Protein AF-A0A438C0F0-F1 (afdb_monomer)

Radius of gyration: 28.44 Å; Cα contacts (8 Å, |Δi|>4): 159; chains: 1; bounding box: 63×67×88 Å

Secondary structure (DSSP, 8-state):
-----------------------SHHHHHHHHHGGGS--TT--SSS-STTHHHHHHHHHHHHHHHHHHHHHHHHHHHHHHHTTS--SS-TT----HHHHHHHHHTTTTSTTHHHHHHHHHHHHHHHHHTT-HHHHHHHHHHHHHHHHHTT-HHHHHT-HHHH-TTS--THHHHHHHHHHHHTT-HHHHHHHHHHHHHHHHHTT--S--TTSTT----SSHHHHHHHHHHHHHHHHHH---

Organism: Vitis vinifera (NCBI:txid29760)

Mean predicted aligned error: 15.17 Å

pLDDT: mean 70.79, std 22.24, range [27.0, 96.69]

Nearest PDB structures (foldseek):
  5a7d-assembly4_D  TM=5.280E-01  e=7.990E-01  Drosophila melanogaster
  4wnd-assembly1_A  TM=5.842E-01  e=2.847E+00  Homo sapiens
  4i9e-assembly1_B  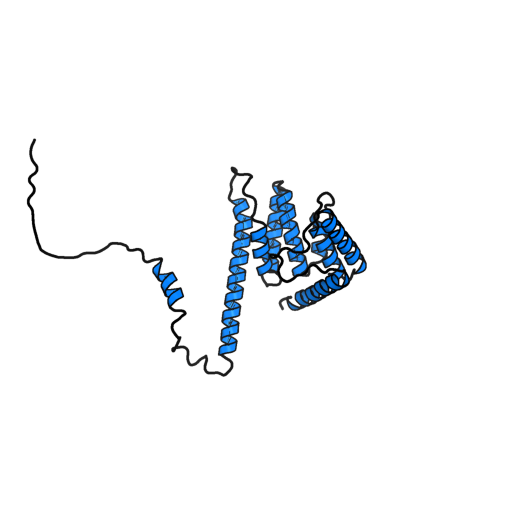TM=5.037E-01  e=4.558E+00  Bacillus subtilis subsp. subtilis str. 168
  4g2v-assembly1_A  TM=4.923E-01  e=3.128E+00  Mus musculus

Solvent-accessible surface area (backbone atoms only — not comparable to full-atom values): 14307 Å² total; per-residue (Å²): 141,85,79,91,83,88,86,83,87,86,89,82,90,81,90,81,87,80,82,87,73,95,68,74,70,55,57,60,53,50,60,65,60,54,77,76,56,83,77,89,80,69,78,75,74,51,76,46,102,56,34,61,59,53,49,52,51,52,54,49,49,54,51,51,50,53,50,38,52,50,21,52,53,48,39,52,45,48,68,42,60,61,69,69,63,76,88,78,64,101,74,73,68,70,62,58,76,60,40,54,58,23,46,64,64,28,56,62,43,98,50,32,66,61,54,35,52,53,28,49,55,49,17,55,51,25,49,76,70,66,39,55,68,59,16,43,55,32,44,50,55,30,34,53,46,25,52,49,70,67,38,48,70,64,33,69,69,38,64,67,68,66,49,80,89,57,95,54,51,64,39,31,40,52,51,12,49,46,25,40,72,69,71,37,49,73,61,10,48,56,24,42,52,51,22,50,51,48,35,62,77,67,65,55,74,84,72,60,94,84,61,63,92,67,69,66,53,90,46,70,70,54,40,49,52,53,47,53,50,50,51,51,50,44,65,70,45,58,78,131

Foldseek 3Di:
DDDDDDDDDDDDDDDDDDDDDDDPVVVVVVVVVVVPDDCPDDPDQCPPPCSVVVVVVVVVVVVLVVLLVVLVVQLVCLLCVVVPPPDDDPPPHRPLVSNVVSQVSCQLAPCLVVNLVSLVVSLVVCVVVVVNVSSLSSLLSSLVSCLSLVVLVVSVPRVSLVPPVDLDLSSLVSQLLSCLLVVVNVSSQVSVVVSVVSCVVVVPDQDDPVPPPPRPPPDSVSVSVVSVVSSVSSVVSPDD

Sequence (240 aa):
MEKFIRTNSKKGALMVLLGIPLAVSAGIYFAMKYTEKKSDRLSPLVALHGGQQVLKRLIGYHGALAKMDLAEATMKRILIEDKSVLNQDKRKRPNIKKLERAIAELEMTSRAVKAADMLKCAFEDAEAKGNLHEAYEFQMLYVEMLIYMGQWDAALTCKCLEDQRITDARRPLFKAVINILSEKVSEGKKYWEEFREIRENMRLPETSEEDGPYILANNFDEFKKIVELLRQDIKNAKPV

Structure (mmCIF, N/CA/C/O backbone):
data_AF-A0A438C0F0-F1
#
_entry.id   AF-A0A438C0F0-F1
#
loop_
_atom_site.group_PDB
_atom_site.id
_atom_site.type_symbol
_atom_site.label_atom_id
_atom_site.label_alt_id
_atom_site.label_comp_id
_atom_site.label_asym_id
_atom_site.label_entity_id
_atom_site.label_seq_id
_atom_site.pdbx_PDB_ins_code
_atom_site.Cartn_x
_atom_site.Cartn_y
_atom_site.Cartn_z
_atom_site.occupancy
_atom_site.B_iso_or_equiv
_atom_site.auth_seq_id
_atom_site.auth_comp_id
_atom_site.auth_asym_id
_atom_site.auth_atom_id
_atom_site.pdbx_PDB_model_num
ATOM 1 N N . MET A 1 1 ? -5.771 52.103 65.126 1.00 33.91 1 MET A N 1
ATOM 2 C CA . MET A 1 1 ? -4.941 53.198 65.679 1.00 33.91 1 MET A CA 1
ATOM 3 C C . MET A 1 1 ? -3.768 52.509 66.361 1.00 33.91 1 MET A C 1
ATOM 5 O O . MET A 1 1 ? -4.047 51.697 67.217 1.00 33.91 1 MET A O 1
ATOM 9 N N . GLU A 1 2 ? -2.497 52.597 65.975 1.00 35.50 2 GLU A N 1
ATOM 10 C CA . GLU A 1 2 ? -1.727 53.626 65.278 1.00 35.50 2 GLU A CA 1
ATOM 11 C C . GLU A 1 2 ? -0.488 53.024 64.570 1.00 35.50 2 GLU A C 1
ATOM 13 O O . GLU A 1 2 ? 0.148 52.106 65.071 1.00 35.50 2 GLU A O 1
ATOM 18 N N . LYS A 1 3 ? -0.165 53.627 63.417 1.00 34.22 3 LYS A N 1
ATOM 19 C CA . LYS A 1 3 ? 1.160 54.072 62.934 1.00 34.22 3 LYS A CA 1
ATOM 20 C C . LYS A 1 3 ? 2.316 53.074 62.743 1.00 34.22 3 LYS A C 1
ATOM 22 O O . LYS A 1 3 ? 3.167 52.859 63.593 1.00 34.22 3 LYS A O 1
ATOM 27 N N . PHE A 1 4 ? 2.438 52.664 61.483 1.00 32.19 4 PHE A N 1
ATOM 28 C CA . PHE A 1 4 ? 3.547 52.984 60.566 1.00 32.19 4 PHE A CA 1
ATOM 29 C C . PHE A 1 4 ? 4.643 53.940 61.103 1.00 32.19 4 PHE A C 1
ATOM 31 O O . PHE A 1 4 ? 4.358 55.123 61.266 1.00 32.19 4 PHE A O 1
ATOM 38 N N . ILE A 1 5 ? 5.903 53.486 61.212 1.00 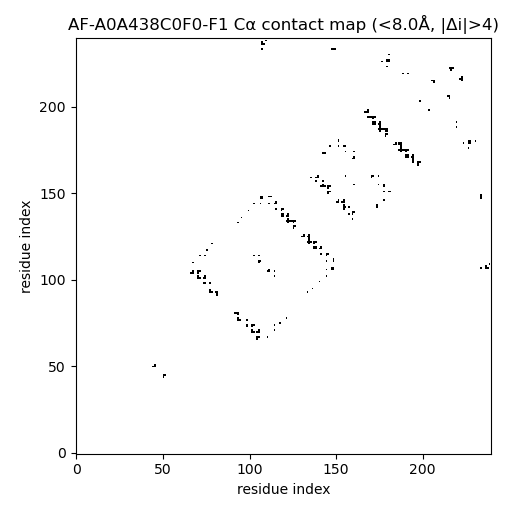36.97 5 ILE A N 1
ATOM 39 C CA . ILE A 1 5 ? 7.094 54.308 60.913 1.00 36.97 5 ILE A CA 1
ATOM 40 C C . ILE A 1 5 ? 8.146 53.458 60.187 1.00 36.97 5 ILE A C 1
ATOM 42 O O . ILE A 1 5 ? 8.560 52.388 60.616 1.00 36.97 5 ILE A O 1
ATOM 46 N N . ARG A 1 6 ? 8.551 54.018 59.052 1.00 28.19 6 ARG A N 1
ATOM 47 C CA . ARG A 1 6 ? 9.579 53.629 58.094 1.00 28.19 6 ARG A CA 1
ATOM 48 C C . ARG A 1 6 ? 10.921 54.203 58.552 1.00 28.19 6 ARG A C 1
ATOM 50 O O . ARG A 1 6 ? 10.989 55.406 58.784 1.00 28.19 6 ARG A O 1
ATOM 57 N N . THR A 1 7 ? 11.996 53.418 58.554 1.00 34.09 7 THR A N 1
ATOM 58 C CA . THR A 1 7 ? 13.364 53.959 58.490 1.00 34.09 7 THR A CA 1
ATOM 59 C C . THR A 1 7 ? 14.224 53.177 57.505 1.00 34.09 7 THR A C 1
ATOM 61 O O . THR A 1 7 ? 14.038 51.995 57.236 1.00 34.09 7 THR A O 1
ATOM 64 N N . ASN A 1 8 ? 15.091 53.950 56.868 1.00 27.00 8 ASN A N 1
ATOM 65 C CA . ASN A 1 8 ? 15.807 53.699 55.632 1.00 27.00 8 ASN A CA 1
ATOM 66 C C . ASN A 1 8 ? 17.234 53.194 55.915 1.00 27.00 8 ASN A C 1
ATOM 68 O O . ASN A 1 8 ? 17.835 53.576 56.911 1.00 27.00 8 ASN A O 1
ATOM 72 N N . SER A 1 9 ? 17.821 52.565 54.891 1.00 28.88 9 SER A N 1
ATOM 73 C CA . SER A 1 9 ? 19.211 52.780 54.447 1.00 28.88 9 SER A CA 1
ATOM 74 C C . SER A 1 9 ? 20.371 51.959 55.059 1.00 28.88 9 SER A C 1
ATOM 76 O O . SER A 1 9 ? 20.993 52.354 56.035 1.00 28.88 9 SER A O 1
ATOM 78 N N . LYS A 1 10 ? 20.810 50.999 54.222 1.00 33.31 10 LYS A N 1
ATOM 79 C CA . LYS A 1 10 ? 22.183 50.771 53.697 1.00 33.31 10 LYS A CA 1
ATOM 80 C C . LYS A 1 10 ? 23.174 49.849 54.445 1.00 33.31 10 LYS A C 1
ATOM 82 O O . LYS A 1 10 ? 23.775 50.225 55.437 1.00 33.31 10 LYS A O 1
ATOM 87 N N . LYS A 1 11 ? 23.515 48.790 53.682 1.00 32.12 11 LYS A N 1
ATOM 88 C CA . LYS A 1 11 ? 24.799 48.070 53.502 1.00 32.12 11 LYS A CA 1
ATOM 89 C C . LYS A 1 11 ? 25.150 46.944 54.487 1.00 32.12 11 LYS A C 1
ATOM 91 O O . LYS A 1 11 ? 25.453 47.178 55.644 1.00 32.12 11 LYS A O 1
ATOM 96 N N . GLY A 1 12 ? 25.253 45.737 53.925 1.00 31.16 12 GLY A N 1
ATOM 97 C CA . GLY A 1 12 ? 25.914 44.567 54.507 1.00 31.16 12 GLY A CA 1
ATOM 98 C C . GLY A 1 12 ? 25.484 43.298 53.769 1.00 31.16 12 GLY A C 1
ATOM 99 O O . GLY A 1 12 ? 24.348 42.871 53.905 1.00 31.16 12 GLY A O 1
ATOM 100 N N . ALA A 1 13 ? 26.350 42.762 52.913 1.00 33.09 13 ALA A N 1
ATOM 101 C CA . ALA A 1 13 ? 26.087 41.615 52.049 1.00 33.09 13 ALA A CA 1
ATOM 102 C C . ALA A 1 13 ? 26.015 40.282 52.817 1.00 33.09 13 ALA A C 1
ATOM 104 O O . ALA A 1 13 ? 26.844 40.065 53.692 1.00 33.09 13 ALA A O 1
ATOM 105 N N . LEU A 1 14 ? 25.139 39.358 52.394 1.00 30.06 14 LEU A N 1
ATOM 106 C CA . LEU A 1 14 ? 25.512 37.957 52.143 1.00 30.06 14 LEU A CA 1
ATOM 107 C C . LEU A 1 14 ? 24.432 37.238 51.310 1.00 30.06 14 LEU A C 1
ATOM 109 O O . LEU A 1 14 ? 23.245 37.301 51.613 1.00 30.06 14 LEU A O 1
ATOM 113 N N . MET A 1 15 ? 24.878 36.573 50.244 1.00 30.66 15 MET A N 1
ATOM 114 C CA . MET A 1 15 ? 24.108 35.652 49.406 1.00 30.66 15 MET A CA 1
ATOM 115 C C . MET 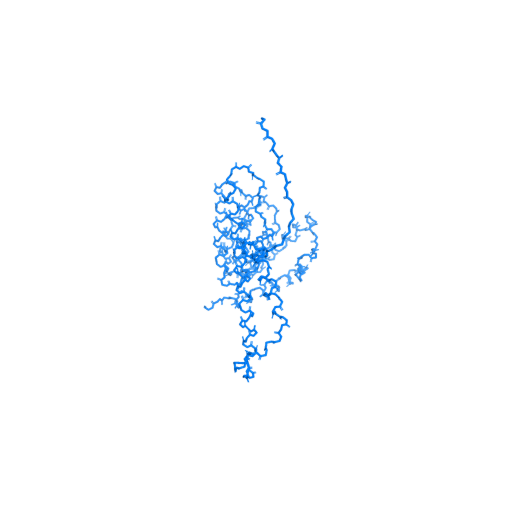A 1 15 ? 23.543 34.469 50.196 1.00 30.66 15 MET A C 1
ATOM 117 O O . MET A 1 15 ? 24.300 33.898 50.970 1.00 30.66 15 MET A O 1
ATOM 121 N N . VAL A 1 16 ? 22.345 33.987 49.829 1.00 36.06 16 VAL A N 1
ATOM 122 C CA . VAL A 1 16 ? 22.110 32.567 49.487 1.00 36.06 16 VAL A CA 1
ATOM 123 C C . VAL A 1 16 ? 21.040 32.476 48.381 1.00 36.06 16 VAL A C 1
ATOM 125 O O . VAL A 1 16 ? 19.962 33.055 48.473 1.00 36.06 16 VAL A O 1
ATOM 128 N N . LEU A 1 17 ? 21.417 31.765 47.316 1.00 33.72 17 LEU A N 1
ATOM 129 C CA . LEU A 1 17 ? 20.654 31.324 46.143 1.00 33.72 17 LEU A CA 1
ATOM 130 C C . LEU A 1 17 ? 19.436 30.468 46.564 1.00 33.72 17 LEU A C 1
ATOM 132 O O . LEU A 1 17 ? 19.481 29.797 47.583 1.00 33.72 17 LEU A O 1
ATOM 136 N N . LEU A 1 18 ? 18.320 30.416 45.839 1.00 34.91 18 LEU A N 1
ATOM 137 C CA . LEU A 1 18 ? 18.182 29.616 44.620 1.00 34.91 18 LEU A CA 1
ATOM 138 C C . LEU A 1 18 ? 16.962 30.103 43.826 1.00 34.91 18 LEU A C 1
ATOM 140 O O . LEU A 1 18 ? 15.819 29.775 44.134 1.00 34.91 18 LEU A O 1
ATOM 144 N N . GLY A 1 19 ? 17.227 30.852 42.757 1.00 30.33 19 GLY A N 1
ATOM 145 C CA . GLY A 1 19 ? 16.368 30.808 41.583 1.00 30.33 19 GLY A CA 1
ATOM 146 C C . GLY A 1 19 ? 16.614 29.484 40.866 1.00 30.33 19 GLY A C 1
ATOM 147 O O . GLY A 1 19 ? 17.763 29.074 40.726 1.00 30.33 19 GLY A O 1
ATOM 148 N N . ILE A 1 20 ? 15.553 28.821 40.416 1.00 36.44 20 ILE A N 1
ATOM 149 C CA . ILE A 1 20 ? 15.652 27.791 39.382 1.00 36.44 20 ILE A CA 1
ATOM 150 C C . ILE A 1 20 ? 15.600 28.536 38.043 1.00 36.44 20 ILE A C 1
ATOM 152 O O . ILE A 1 20 ? 14.546 29.083 37.711 1.00 36.44 20 ILE A O 1
ATOM 156 N N . PRO A 1 21 ? 16.702 28.616 37.274 1.00 37.75 21 PRO A N 1
ATOM 157 C CA . PRO A 1 21 ? 16.692 29.212 35.954 1.00 37.75 21 PRO A CA 1
ATOM 158 C C . PRO A 1 21 ? 16.400 28.145 34.897 1.00 37.75 21 PRO A C 1
ATOM 160 O O . PRO A 1 21 ? 16.840 27.000 34.979 1.00 37.75 21 PRO A O 1
ATOM 163 N N . LEU A 1 22 ? 15.689 28.593 33.869 1.00 44.72 22 LEU A N 1
ATOM 164 C CA . LEU A 1 22 ? 15.595 28.059 32.512 1.00 44.72 22 LEU A CA 1
ATOM 165 C C . LEU A 1 22 ? 16.901 27.386 32.025 1.00 44.72 22 LEU A C 1
ATOM 167 O O . LEU A 1 22 ? 17.727 28.021 31.375 1.00 44.72 22 LEU A O 1
ATOM 171 N N . ALA A 1 23 ? 17.085 26.094 32.309 1.00 44.72 23 ALA A N 1
ATOM 172 C CA . ALA A 1 23 ? 18.267 25.327 31.897 1.00 44.72 23 ALA A CA 1
ATOM 173 C C . ALA A 1 23 ? 17.926 24.025 31.150 1.00 44.72 23 ALA A C 1
ATOM 175 O O . ALA A 1 23 ? 18.740 23.111 31.101 1.00 44.72 23 ALA A O 1
ATOM 176 N N . VAL A 1 24 ? 16.743 23.931 30.533 1.00 44.81 24 VAL A N 1
ATOM 177 C CA . VAL A 1 24 ? 16.396 22.784 29.664 1.00 44.81 24 VAL A CA 1
ATOM 178 C C . VAL A 1 24 ? 16.513 23.132 28.171 1.00 44.81 24 VAL A C 1
ATOM 180 O O . VAL A 1 24 ? 16.727 22.251 27.346 1.00 44.81 24 VAL A O 1
ATOM 183 N N . SER A 1 25 ? 16.515 24.414 27.795 1.00 45.19 25 SER A N 1
ATOM 184 C CA . SER A 1 25 ? 16.680 24.843 26.395 1.00 45.19 25 SER A CA 1
ATOM 185 C C . SER A 1 25 ? 18.141 25.017 25.949 1.00 45.19 25 SER A C 1
ATOM 187 O O . SER A 1 25 ? 18.418 25.007 24.751 1.00 45.19 25 SER A O 1
ATOM 189 N N . ALA A 1 26 ? 19.101 25.106 26.877 1.00 40.12 26 ALA A N 1
ATOM 190 C CA . ALA A 1 26 ? 20.522 25.207 26.532 1.00 40.12 26 ALA A CA 1
ATOM 191 C C . ALA A 1 26 ? 21.145 23.856 26.132 1.00 40.12 26 ALA A C 1
ATOM 193 O O . ALA A 1 26 ? 22.087 23.841 25.345 1.00 40.12 26 ALA A O 1
ATOM 194 N N . GLY A 1 27 ? 20.615 22.725 26.616 1.00 36.53 27 GLY A N 1
ATOM 195 C CA . GLY A 1 27 ? 21.160 21.392 26.320 1.00 36.53 27 GLY A CA 1
ATOM 196 C C . GLY A 1 27 ? 21.009 20.985 24.851 1.00 36.53 27 GLY A C 1
ATOM 197 O O . GLY A 1 27 ? 21.948 20.464 24.256 1.00 36.53 27 GLY A O 1
ATOM 198 N N . ILE A 1 28 ? 19.867 21.304 24.234 1.00 44.22 28 ILE A N 1
ATOM 199 C CA . ILE A 1 28 ? 19.623 21.024 22.809 1.00 44.22 28 ILE A CA 1
ATOM 200 C C . ILE A 1 28 ? 20.448 21.977 21.932 1.00 44.22 28 ILE A C 1
ATOM 202 O O . ILE A 1 28 ? 21.065 21.545 20.960 1.00 44.22 28 ILE A O 1
ATOM 206 N N . TYR A 1 29 ? 20.551 23.255 22.317 1.00 42.81 29 TYR A N 1
ATOM 207 C CA . TYR A 1 29 ? 21.362 24.224 21.577 1.00 42.81 29 TYR A CA 1
ATOM 208 C C . TYR A 1 29 ? 22.869 23.926 21.675 1.00 42.81 29 TYR A C 1
ATOM 210 O O . TYR A 1 29 ? 23.578 24.043 20.680 1.00 42.81 29 TYR A O 1
ATOM 218 N N . PHE A 1 30 ? 23.375 23.463 22.826 1.00 40.81 30 PHE A N 1
ATOM 219 C CA . PHE A 1 30 ? 24.767 23.008 22.944 1.00 40.81 30 PHE A CA 1
ATOM 220 C C . PHE A 1 30 ? 25.030 21.701 22.189 1.00 40.81 30 PHE A C 1
ATOM 222 O O . PHE A 1 30 ? 26.101 21.577 21.600 1.00 40.81 30 PHE A O 1
ATOM 229 N N . ALA A 1 31 ? 24.075 20.765 22.133 1.00 39.28 31 ALA A N 1
ATOM 230 C CA . ALA A 1 31 ? 24.217 19.549 21.329 1.00 39.28 31 ALA A CA 1
ATOM 231 C C . ALA A 1 31 ? 24.294 19.858 19.821 1.00 39.28 31 ALA A C 1
ATOM 233 O O . ALA A 1 31 ? 25.111 19.265 19.122 1.00 39.28 31 ALA A O 1
ATOM 234 N N . MET A 1 32 ? 23.528 20.845 19.336 1.00 38.47 32 MET A N 1
ATOM 235 C CA . MET A 1 32 ? 23.591 21.306 17.940 1.00 38.47 32 MET A CA 1
ATOM 236 C C . MET A 1 32 ? 24.787 22.230 17.649 1.00 38.47 32 MET A C 1
ATOM 238 O O . MET A 1 32 ? 25.222 22.316 16.508 1.00 38.47 32 MET A O 1
ATOM 242 N N . LYS A 1 33 ? 25.367 22.902 18.656 1.00 32.19 33 LYS A N 1
ATOM 243 C CA . LYS A 1 33 ? 26.564 23.750 18.475 1.00 32.19 33 LYS A CA 1
ATOM 244 C C . LYS A 1 33 ? 27.891 23.003 18.689 1.00 32.19 33 LYS A C 1
ATOM 246 O O . LYS A 1 33 ? 28.946 23.512 18.318 1.00 32.19 33 LYS A O 1
ATOM 251 N N . TYR A 1 34 ? 27.863 21.788 19.243 1.00 34.47 34 TYR A N 1
ATOM 252 C CA . TYR A 1 34 ? 29.038 20.907 19.317 1.00 34.47 34 TYR A CA 1
ATOM 253 C C . TYR A 1 34 ? 29.294 20.104 18.035 1.00 34.47 34 TYR A C 1
ATOM 255 O O . TYR A 1 34 ? 30.384 19.555 17.885 1.00 34.47 34 TYR A O 1
ATOM 263 N N . THR A 1 35 ? 28.362 20.082 17.078 1.00 39.75 35 THR A N 1
ATOM 264 C CA . THR A 1 35 ? 28.572 19.426 15.775 1.00 39.75 35 THR A CA 1
ATOM 265 C C . THR A 1 35 ? 29.435 20.235 14.798 1.00 39.75 35 THR A C 1
ATOM 267 O O . THR A 1 35 ? 29.744 19.735 13.723 1.00 39.75 35 THR A O 1
ATOM 270 N N . GLU A 1 36 ? 29.903 21.432 15.173 1.00 41.69 36 GLU A N 1
ATOM 271 C CA . GLU A 1 36 ? 30.863 22.231 14.384 1.00 41.69 36 GLU A CA 1
ATOM 272 C C . GLU A 1 36 ? 32.258 22.364 15.020 1.00 41.69 36 GLU A C 1
ATOM 274 O O . GLU A 1 36 ? 33.105 23.117 14.536 1.00 41.69 36 GLU A O 1
ATOM 279 N N . LYS A 1 37 ? 32.567 21.598 16.074 1.00 36.84 37 LYS A N 1
ATOM 280 C CA . LYS A 1 37 ? 33.941 21.511 16.589 1.00 36.84 37 LYS A CA 1
ATOM 281 C C . LYS A 1 37 ? 34.602 20.236 16.077 1.00 36.84 37 LYS A C 1
ATOM 283 O O . LYS A 1 37 ? 34.271 19.137 16.510 1.00 36.84 37 LYS A O 1
ATOM 288 N N . LYS A 1 38 ? 35.538 20.421 15.142 1.00 43.88 38 LYS A N 1
ATOM 289 C CA . LYS A 1 38 ? 36.494 19.432 14.623 1.00 43.88 38 LYS A CA 1
ATOM 290 C C . LYS A 1 38 ? 36.878 18.434 15.728 1.00 43.88 38 LYS A C 1
ATOM 292 O O . LYS A 1 38 ? 37.504 18.804 16.721 1.00 43.88 38 LYS A O 1
ATOM 297 N N . SER A 1 39 ? 36.415 17.194 15.589 1.00 39.84 39 SER A N 1
ATOM 298 C CA . SER A 1 39 ? 36.689 16.119 16.541 1.00 39.84 39 SER A CA 1
ATOM 299 C C . SER A 1 39 ? 38.137 15.659 16.373 1.00 39.84 39 SER A C 1
ATOM 301 O O . SER A 1 39 ? 38.417 14.688 15.678 1.00 39.84 39 SER A O 1
ATOM 303 N N . ASP A 1 40 ? 39.068 16.360 17.017 1.00 42.84 40 ASP A N 1
ATOM 304 C CA . ASP A 1 40 ? 40.490 15.989 17.068 1.00 42.84 40 ASP A CA 1
ATOM 305 C C . ASP A 1 40 ? 40.768 14.869 18.104 1.00 42.84 40 ASP A C 1
ATOM 307 O O . ASP A 1 40 ? 41.889 14.712 18.584 1.00 42.84 40 ASP A O 1
ATOM 311 N N . ARG A 1 41 ? 39.758 14.071 18.494 1.00 43.78 41 ARG A N 1
ATOM 312 C CA . ARG A 1 41 ? 39.899 12.995 19.503 1.00 43.78 41 ARG A CA 1
ATOM 313 C C . ARG A 1 41 ? 39.199 11.680 19.141 1.00 43.78 41 ARG A C 1
ATOM 315 O O . ARG A 1 41 ? 38.620 11.023 20.000 1.00 43.78 41 ARG A O 1
ATOM 322 N N . LEU A 1 42 ? 39.293 11.256 17.883 1.00 43.41 42 LEU A N 1
ATOM 323 C CA . LEU A 1 42 ? 38.903 9.906 17.448 1.00 43.41 42 LEU A CA 1
ATOM 324 C C . LEU A 1 42 ? 40.028 9.255 16.625 1.00 43.41 42 LEU A C 1
ATOM 326 O O . LEU A 1 42 ? 39.917 9.081 15.417 1.00 43.41 42 LEU A O 1
ATOM 330 N N . SER A 1 43 ? 41.111 8.862 17.300 1.00 44.72 43 SER A N 1
ATOM 331 C CA . SER A 1 43 ? 42.211 8.079 16.710 1.00 44.72 43 SER A CA 1
ATOM 332 C C . SER A 1 43 ? 42.652 7.035 17.739 1.00 44.72 43 SER A C 1
ATOM 334 O O . SER A 1 43 ? 43.283 7.417 18.723 1.00 44.72 43 SER A O 1
ATOM 336 N N . PRO A 1 44 ? 42.222 5.759 17.611 1.00 42.62 44 PRO A N 1
ATOM 337 C CA . PRO A 1 44 ? 42.888 4.826 16.687 1.00 42.62 44 PRO A CA 1
ATOM 338 C C . PRO A 1 44 ? 41.962 3.997 15.765 1.00 42.62 44 PRO A C 1
ATOM 340 O O . PRO A 1 44 ? 42.467 3.276 14.912 1.00 42.62 44 PRO A O 1
ATOM 343 N N . LEU A 1 45 ? 40.627 4.094 15.866 1.00 44.25 45 LEU A N 1
ATOM 344 C CA . LEU A 1 45 ? 39.719 3.272 15.035 1.00 44.25 45 LEU A CA 1
ATOM 345 C C . LEU A 1 45 ? 39.578 3.781 13.580 1.00 44.25 45 LEU A C 1
ATOM 347 O O . LEU A 1 45 ? 39.232 3.026 12.676 1.00 44.25 45 LEU A O 1
ATOM 351 N N . VAL A 1 46 ? 39.851 5.071 13.348 1.00 41.94 46 VAL A N 1
ATOM 352 C CA . VAL A 1 46 ? 39.676 5.765 12.053 1.00 41.94 46 VAL A CA 1
ATOM 353 C C . VAL A 1 46 ? 40.934 5.689 11.166 1.00 41.94 46 VAL A C 1
ATOM 355 O O . VAL A 1 46 ? 40.862 5.969 9.974 1.00 41.94 46 VAL A O 1
ATOM 358 N N . ALA A 1 47 ? 42.077 5.254 11.711 1.00 44.56 47 ALA A N 1
ATOM 359 C CA . ALA A 1 47 ? 43.369 5.231 11.011 1.00 44.56 47 ALA A CA 1
ATOM 360 C C . ALA A 1 47 ? 43.567 4.035 10.053 1.00 44.56 47 ALA A C 1
ATOM 362 O O . ALA A 1 47 ? 44.569 3.968 9.343 1.00 44.56 47 ALA A O 1
ATOM 363 N N . LEU A 1 48 ? 42.618 3.098 9.992 1.00 44.91 48 LEU A N 1
ATOM 364 C CA . LEU A 1 48 ? 42.590 2.065 8.957 1.00 44.91 48 LEU A CA 1
ATOM 365 C C . LEU A 1 48 ? 41.911 2.644 7.712 1.00 44.91 48 LEU A C 1
ATOM 367 O O . LEU A 1 48 ? 40.798 3.154 7.813 1.00 44.91 48 LEU A O 1
ATOM 371 N N . HIS A 1 49 ? 42.537 2.516 6.537 1.00 47.72 49 HIS A N 1
ATOM 372 C CA . HIS A 1 49 ? 42.090 3.039 5.227 1.00 47.72 49 HIS A CA 1
ATOM 373 C C . HIS A 1 49 ? 40.699 2.541 4.727 1.00 47.72 49 HIS A C 1
ATOM 375 O O . HIS A 1 49 ? 40.344 2.734 3.569 1.00 47.72 49 HIS A O 1
ATOM 381 N N . GLY A 1 50 ? 39.866 1.955 5.596 1.00 50.81 50 GLY A N 1
ATOM 382 C CA . GLY A 1 50 ? 38.447 1.640 5.377 1.00 50.81 50 GLY A CA 1
ATOM 383 C C . GLY A 1 50 ? 37.501 2.045 6.525 1.00 50.81 50 GLY A C 1
ATOM 384 O O . GLY A 1 50 ? 36.281 2.015 6.349 1.00 50.81 50 GLY A O 1
ATOM 385 N N . GLY A 1 51 ? 38.015 2.478 7.685 1.00 46.47 51 GLY A N 1
ATOM 386 C CA . GLY A 1 51 ? 37.216 2.774 8.885 1.00 46.47 51 GLY A CA 1
ATOM 387 C C . GLY A 1 51 ? 36.254 3.954 8.713 1.00 46.47 51 GLY A C 1
ATOM 388 O O . GLY A 1 51 ? 35.127 3.920 9.205 1.00 46.47 51 GLY A O 1
ATOM 389 N N . GLN A 1 52 ? 36.638 4.964 7.927 1.00 48.50 52 GLN A N 1
ATOM 390 C CA . GLN A 1 52 ? 35.770 6.106 7.620 1.00 48.50 52 GLN A CA 1
ATOM 391 C C . GLN A 1 52 ? 34.532 5.700 6.801 1.00 48.50 52 GLN A C 1
ATOM 393 O O . GLN A 1 52 ? 33.452 6.260 6.993 1.00 48.50 52 GLN A O 1
ATOM 398 N N . GLN A 1 53 ? 34.658 4.719 5.901 1.00 46.88 53 GLN A N 1
ATOM 399 C CA . GLN A 1 53 ? 33.522 4.224 5.117 1.00 46.88 53 GLN A CA 1
ATOM 400 C C . GLN A 1 53 ? 32.570 3.395 5.980 1.00 46.88 53 GLN A C 1
ATOM 402 O O . GLN A 1 53 ? 31.357 3.554 5.870 1.00 46.88 53 GLN A O 1
ATOM 407 N N . VAL A 1 54 ? 33.109 2.557 6.870 1.00 56.75 54 VAL A N 1
ATOM 408 C CA . VAL A 1 54 ? 32.315 1.792 7.844 1.00 56.75 54 VAL A CA 1
ATOM 409 C C . VAL A 1 54 ? 31.552 2.732 8.779 1.00 56.75 54 VAL A C 1
ATOM 411 O O . VAL A 1 54 ? 30.357 2.545 8.985 1.00 56.75 54 VAL A O 1
ATOM 414 N N . LEU A 1 55 ? 32.192 3.800 9.266 1.00 47.84 55 LEU A N 1
ATOM 415 C CA . LEU A 1 55 ? 31.533 4.799 10.108 1.00 47.84 55 LEU A CA 1
ATOM 416 C C . LEU A 1 55 ? 30.409 5.538 9.365 1.00 47.84 55 LEU A C 1
ATOM 418 O O . LEU A 1 55 ? 29.327 5.710 9.919 1.00 47.84 55 LEU A O 1
ATOM 422 N N . LYS A 1 56 ? 30.622 5.920 8.097 1.00 55.56 56 LYS A N 1
ATOM 423 C CA . LYS A 1 56 ? 29.561 6.508 7.257 1.00 55.56 56 LYS A CA 1
ATOM 424 C C . LYS A 1 56 ? 28.370 5.559 7.092 1.00 55.56 56 LYS A C 1
ATOM 426 O O . LYS A 1 56 ? 27.233 6.008 7.206 1.00 55.56 56 LYS A O 1
ATOM 431 N N . ARG A 1 57 ? 28.616 4.258 6.879 1.00 55.12 57 ARG A N 1
ATOM 432 C CA . ARG A 1 57 ? 27.552 3.238 6.807 1.00 55.12 57 ARG A CA 1
ATOM 433 C C . ARG A 1 57 ? 26.813 3.096 8.137 1.00 55.12 57 ARG A C 1
ATOM 435 O O . ARG A 1 57 ? 25.593 3.028 8.127 1.00 55.12 57 ARG A O 1
ATOM 442 N N . LEU A 1 58 ? 27.525 3.108 9.265 1.00 56.09 58 LEU A N 1
ATOM 443 C CA . LEU A 1 58 ? 26.929 2.988 10.600 1.00 56.09 58 LEU A CA 1
ATOM 444 C C . LEU A 1 58 ? 26.049 4.197 10.953 1.00 56.09 58 LEU A C 1
ATOM 446 O O . LEU A 1 58 ? 24.925 4.029 11.418 1.00 56.09 58 LEU A O 1
ATOM 450 N N . ILE A 1 59 ? 26.529 5.415 10.682 1.00 63.09 59 ILE A N 1
ATOM 451 C CA . ILE A 1 59 ? 25.743 6.646 10.863 1.00 63.09 59 ILE A CA 1
ATOM 452 C C . ILE A 1 59 ? 24.517 6.626 9.945 1.00 63.09 59 ILE A C 1
ATOM 454 O O . ILE A 1 59 ? 23.413 6.921 10.396 1.00 63.09 59 ILE A O 1
ATOM 458 N N . GLY A 1 60 ? 24.696 6.231 8.679 1.00 68.19 60 GLY A N 1
ATOM 459 C CA . GLY A 1 60 ? 23.595 6.071 7.730 1.00 68.19 60 GLY A CA 1
ATOM 460 C C . GLY A 1 60 ? 22.553 5.058 8.208 1.00 68.19 60 GLY A C 1
ATOM 461 O O . GLY A 1 60 ? 21.362 5.344 8.159 1.00 68.19 60 GLY A O 1
ATOM 462 N N . TYR A 1 61 ? 22.997 3.921 8.748 1.00 66.06 61 TYR A N 1
ATOM 463 C CA . TYR A 1 61 ? 22.133 2.882 9.305 1.00 66.06 61 TYR A CA 1
ATOM 464 C C . TYR A 1 61 ? 21.323 3.381 10.506 1.00 66.06 61 TYR A C 1
ATOM 466 O O . TYR A 1 61 ? 20.103 3.241 10.521 1.00 66.06 61 TYR A O 1
ATOM 474 N N . HIS A 1 62 ? 21.961 4.030 11.485 1.00 70.31 62 HIS A N 1
ATOM 475 C CA . HIS A 1 62 ? 21.239 4.609 12.624 1.00 70.31 62 HIS A CA 1
ATOM 476 C C . HIS A 1 62 ? 20.289 5.735 12.203 1.00 70.31 62 HIS A C 1
ATOM 478 O O . HIS A 1 62 ? 19.194 5.842 12.753 1.00 70.31 62 HIS A O 1
ATOM 484 N N . GLY A 1 63 ? 20.670 6.537 11.205 1.00 76.38 63 GLY A N 1
ATOM 485 C CA . GLY A 1 63 ? 19.788 7.535 10.606 1.00 76.38 63 GLY A CA 1
ATOM 486 C C . GLY A 1 63 ? 18.555 6.904 9.956 1.00 76.38 63 GLY A C 1
ATOM 487 O O . GLY A 1 63 ? 17.441 7.367 10.190 1.00 76.38 63 GLY A O 1
ATOM 488 N N . ALA A 1 64 ? 18.734 5.820 9.197 1.00 75.62 64 ALA A N 1
ATOM 489 C CA . ALA A 1 64 ? 17.634 5.069 8.598 1.00 75.62 64 ALA A CA 1
ATOM 490 C C . ALA A 1 64 ? 16.725 4.447 9.670 1.00 75.62 64 ALA A C 1
ATOM 492 O O . ALA A 1 64 ? 15.510 4.594 9.596 1.00 75.62 64 ALA A O 1
ATOM 493 N N . LEU A 1 65 ? 17.293 3.824 10.710 1.00 77.44 65 LEU A N 1
ATOM 494 C CA . LEU A 1 65 ? 16.513 3.273 11.823 1.00 77.44 65 LEU A CA 1
ATOM 495 C C . LEU A 1 65 ? 15.678 4.345 12.529 1.00 77.44 65 LEU A C 1
ATOM 497 O O . LEU A 1 65 ? 14.491 4.129 12.753 1.00 77.44 65 LEU A O 1
ATOM 501 N N . ALA A 1 66 ? 16.268 5.506 12.823 1.00 80.69 66 ALA A N 1
ATOM 502 C CA . ALA A 1 66 ? 15.563 6.607 13.474 1.00 80.69 66 ALA A CA 1
ATOM 503 C C . ALA A 1 66 ? 14.408 7.151 12.616 1.00 80.69 66 ALA A C 1
ATOM 505 O O . ALA A 1 66 ? 13.356 7.500 13.153 1.00 80.69 66 ALA A O 1
ATOM 506 N N . LYS A 1 67 ? 14.575 7.194 11.285 1.00 85.50 67 LYS A N 1
ATOM 507 C CA . LYS A 1 67 ? 13.485 7.534 10.357 1.00 85.50 67 LYS A CA 1
ATOM 508 C C . LYS A 1 67 ? 12.357 6.510 10.417 1.00 85.50 67 LYS A C 1
ATOM 510 O O . LYS A 1 67 ? 11.207 6.905 10.583 1.00 85.50 67 LYS A O 1
ATOM 515 N N . MET A 1 68 ? 12.686 5.218 10.370 1.00 86.81 68 MET A N 1
ATOM 516 C CA . MET A 1 68 ? 11.694 4.145 10.484 1.00 86.81 68 MET A CA 1
ATOM 517 C C . MET A 1 68 ? 10.963 4.182 11.841 1.00 86.81 68 MET A C 1
ATOM 519 O O . MET A 1 68 ? 9.745 4.039 11.885 1.00 86.81 68 MET A O 1
ATOM 523 N N . ASP A 1 69 ? 11.676 4.425 12.948 1.00 85.81 69 ASP A N 1
ATOM 524 C CA . ASP A 1 69 ? 11.080 4.600 14.284 1.00 85.81 69 ASP A CA 1
ATOM 525 C C . ASP A 1 69 ? 10.095 5.770 14.320 1.00 85.81 69 ASP A C 1
ATOM 527 O O . ASP A 1 69 ? 8.983 5.649 14.841 1.00 85.81 69 ASP A O 1
ATOM 531 N N . LEU A 1 70 ? 10.491 6.908 13.747 1.00 89.06 70 LEU A N 1
ATOM 532 C CA . LEU A 1 70 ? 9.650 8.095 13.682 1.00 89.06 70 LEU A CA 1
ATOM 533 C C . LEU A 1 70 ? 8.415 7.869 12.803 1.00 89.06 70 LEU A C 1
ATOM 535 O O . LEU A 1 70 ? 7.321 8.309 13.172 1.00 89.06 70 LEU A O 1
ATOM 539 N N . ALA A 1 71 ? 8.579 7.198 11.664 1.00 89.00 71 ALA A N 1
ATOM 540 C CA . ALA A 1 71 ? 7.500 6.862 10.746 1.00 89.00 71 ALA A CA 1
ATOM 541 C C . ALA A 1 71 ? 6.481 5.931 11.415 1.00 89.00 71 ALA A C 1
ATOM 543 O O . ALA A 1 71 ? 5.296 6.259 11.476 1.00 89.00 71 ALA A O 1
ATOM 544 N N . GLU A 1 72 ? 6.943 4.849 12.045 1.00 89.31 72 GLU A N 1
ATOM 545 C CA . GLU A 1 72 ? 6.084 3.914 12.777 1.00 89.31 72 GLU A CA 1
ATOM 546 C C . GLU A 1 72 ? 5.349 4.604 13.938 1.00 89.31 72 GLU A C 1
ATOM 548 O O . GLU A 1 72 ? 4.135 4.456 14.099 1.00 89.31 72 GLU A O 1
ATOM 553 N N . ALA A 1 73 ? 6.053 5.417 14.734 1.00 88.50 73 ALA A N 1
ATOM 554 C CA . ALA A 1 73 ? 5.442 6.167 15.829 1.00 88.50 73 ALA A CA 1
ATOM 555 C C . ALA A 1 73 ? 4.408 7.185 15.322 1.00 88.50 73 ALA A C 1
ATOM 557 O O . ALA A 1 73 ? 3.370 7.387 15.958 1.00 88.50 73 ALA A O 1
ATOM 558 N N . THR A 1 74 ? 4.672 7.817 14.176 1.00 88.31 74 THR A N 1
ATOM 559 C CA . THR A 1 74 ? 3.751 8.756 13.524 1.00 88.31 74 THR A CA 1
ATOM 560 C C . THR A 1 74 ? 2.503 8.041 13.031 1.00 88.31 74 THR A C 1
ATOM 562 O O . THR A 1 74 ? 1.398 8.483 13.341 1.00 88.31 74 THR A O 1
ATOM 565 N N . MET A 1 75 ? 2.672 6.920 12.335 1.00 90.81 75 MET A N 1
ATOM 566 C CA . MET A 1 75 ? 1.585 6.062 11.876 1.00 90.81 75 MET A CA 1
ATOM 567 C C . MET A 1 75 ? 0.719 5.617 13.054 1.00 90.81 75 MET A C 1
ATOM 569 O O . MET A 1 75 ? -0.487 5.853 13.071 1.00 90.81 75 MET A O 1
ATOM 573 N N . LYS A 1 76 ? 1.345 5.072 14.103 1.00 89.38 76 LYS A N 1
ATOM 574 C CA . LYS A 1 76 ? 0.657 4.632 15.319 1.00 89.38 76 LYS A CA 1
ATOM 575 C C . LYS A 1 76 ? -0.109 5.773 15.970 1.00 89.38 76 LYS A C 1
ATOM 577 O O . LYS A 1 76 ? -1.239 5.578 16.396 1.00 89.38 76 LYS A O 1
ATOM 582 N N . ARG A 1 77 ? 0.476 6.970 16.026 1.00 87.44 77 ARG A N 1
ATOM 583 C CA . ARG A 1 77 ? -0.200 8.153 16.557 1.00 87.44 77 ARG A CA 1
ATOM 584 C C . ARG A 1 77 ? -1.414 8.531 15.716 1.00 87.44 77 ARG A C 1
ATOM 586 O O . ARG A 1 77 ? -2.459 8.740 16.302 1.00 87.44 77 ARG A O 1
ATOM 593 N N . ILE A 1 78 ? -1.311 8.576 14.389 1.00 84.81 78 ILE A N 1
ATOM 594 C CA . ILE A 1 78 ? -2.443 8.930 13.515 1.00 84.81 78 ILE A CA 1
ATOM 595 C C . ILE A 1 78 ? -3.587 7.920 13.674 1.00 84.81 78 ILE A C 1
ATOM 597 O O . ILE A 1 78 ? -4.734 8.323 13.831 1.00 84.81 78 ILE A O 1
ATOM 601 N N . LEU A 1 79 ? -3.265 6.624 13.711 1.00 84.25 79 LEU A N 1
ATOM 602 C CA . LEU A 1 79 ? -4.252 5.549 13.856 1.00 84.25 79 LEU A CA 1
ATOM 603 C C . LEU A 1 79 ? -4.822 5.427 15.290 1.00 84.25 79 LEU A C 1
ATOM 605 O O . LEU A 1 79 ? -5.905 4.883 15.475 1.00 84.25 79 LEU A O 1
ATOM 609 N N . ILE A 1 80 ? -4.111 5.905 16.325 1.00 76.38 80 ILE A N 1
ATOM 610 C CA . ILE A 1 80 ? -4.578 5.911 17.731 1.00 76.38 80 ILE A CA 1
ATOM 611 C C . ILE A 1 80 ? -5.247 7.231 18.128 1.00 76.38 80 ILE A C 1
ATOM 613 O O . ILE A 1 80 ? -6.138 7.215 18.969 1.00 76.38 80 ILE A O 1
ATOM 617 N N . GLU A 1 81 ? -4.849 8.374 17.572 1.00 63.81 81 GLU A N 1
ATOM 618 C CA . GLU A 1 81 ? -5.521 9.661 17.813 1.00 63.81 81 GLU A CA 1
ATOM 619 C C . GLU A 1 81 ? -6.977 9.638 17.326 1.00 63.81 81 GLU A C 1
ATOM 621 O O . GLU A 1 81 ? -7.792 10.404 17.833 1.00 63.81 81 GLU A O 1
ATOM 626 N N . ASP A 1 82 ? -7.315 8.705 16.435 1.00 55.34 82 ASP A N 1
ATOM 627 C CA . ASP A 1 82 ? -8.687 8.328 16.083 1.00 55.34 82 ASP A CA 1
ATOM 628 C C . ASP A 1 82 ? -9.423 7.585 17.229 1.00 55.34 82 ASP A C 1
ATOM 630 O O . ASP A 1 82 ? -10.622 7.737 17.445 1.00 55.34 82 ASP A O 1
ATOM 634 N N . LYS A 1 83 ? -8.695 6.843 18.074 1.00 52.12 83 LYS A N 1
ATOM 635 C CA . LYS A 1 83 ? -9.242 6.121 19.240 1.00 52.12 83 LYS A CA 1
ATOM 636 C C . LYS A 1 83 ? -9.440 6.997 20.482 1.00 52.12 83 LYS A C 1
ATOM 638 O O . LYS A 1 83 ? -10.244 6.636 21.338 1.00 52.12 83 LYS A O 1
ATOM 643 N N . SER A 1 84 ? -8.700 8.103 20.633 1.00 44.69 84 SER A N 1
ATOM 644 C CA . SER A 1 84 ? -8.678 8.905 21.873 1.00 44.69 84 SER A CA 1
ATOM 645 C C . SER A 1 84 ? -9.588 10.137 21.876 1.00 44.69 84 SER A C 1
ATOM 647 O O . SER A 1 84 ? -9.741 10.770 22.923 1.00 44.69 84 SER A O 1
ATOM 649 N N . VAL A 1 85 ? -10.270 10.447 20.770 1.00 43.75 85 VAL A N 1
ATOM 650 C CA . VAL A 1 85 ? -11.383 11.408 20.783 1.00 43.75 85 VAL A CA 1
ATOM 651 C C . VAL A 1 85 ? -12.664 10.653 21.117 1.00 43.75 85 VAL A C 1
ATOM 653 O O . VAL A 1 85 ? -13.516 10.387 20.275 1.00 43.75 85 VAL A O 1
ATOM 656 N N . LEU A 1 86 ? -12.788 10.304 22.396 1.00 40.22 86 LEU A N 1
ATOM 657 C CA . LEU A 1 86 ? -14.060 9.934 22.999 1.00 40.22 86 LEU A CA 1
ATOM 658 C C . LEU A 1 86 ? -15.103 11.027 22.682 1.00 40.22 86 LEU A C 1
ATOM 660 O O . LEU A 1 86 ? -15.129 12.098 23.280 1.00 40.22 86 LEU A O 1
ATOM 664 N N . ASN A 1 87 ? -15.989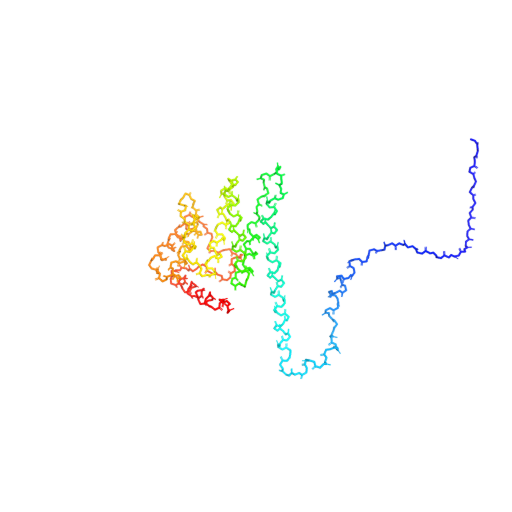 10.707 21.742 1.00 42.00 87 ASN A N 1
ATOM 665 C CA . ASN A 1 87 ? -17.410 11.050 21.752 1.00 42.00 87 ASN A CA 1
ATOM 666 C C . ASN A 1 87 ? -17.876 12.505 21.566 1.00 42.00 87 ASN A C 1
ATOM 668 O O . ASN A 1 87 ? -19.058 12.743 21.810 1.00 42.00 87 ASN A O 1
ATOM 672 N N . GLN A 1 88 ? -17.071 13.472 21.100 1.00 44.25 88 GLN A N 1
ATOM 673 C CA . GLN A 1 88 ? -17.616 14.836 20.901 1.00 44.25 88 GLN A CA 1
ATOM 674 C C . GLN A 1 88 ? -17.358 15.529 19.562 1.00 44.25 88 GLN A C 1
ATOM 676 O O . GLN A 1 88 ? -18.114 16.443 19.238 1.00 44.25 88 GLN A O 1
ATOM 681 N N . ASP A 1 89 ? -16.413 15.088 18.728 1.00 49.72 89 ASP A N 1
ATOM 682 C CA . ASP A 1 89 ? -16.220 15.741 17.427 1.00 49.72 89 ASP A CA 1
ATOM 683 C C . ASP A 1 89 ? -16.038 14.730 16.294 1.00 49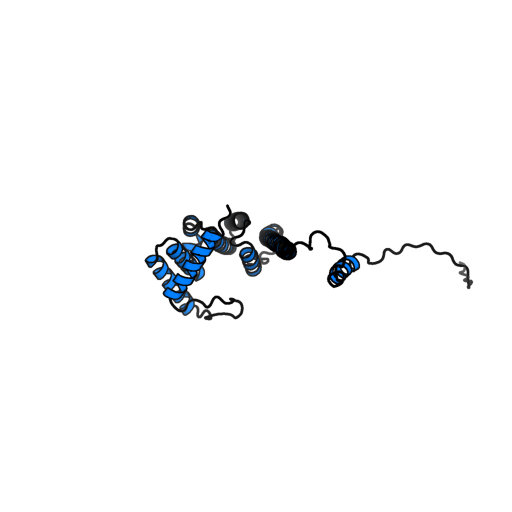.72 89 ASP A C 1
ATOM 685 O O . ASP A 1 89 ? -14.933 14.285 15.992 1.00 49.72 89 ASP A O 1
ATOM 689 N N . LYS A 1 90 ? -17.145 14.414 15.605 1.00 51.56 90 LYS A N 1
ATOM 690 C CA . LYS A 1 90 ? -17.193 13.609 14.363 1.00 51.56 90 LYS A CA 1
ATOM 691 C C . LYS A 1 90 ? -16.361 14.201 13.204 1.00 51.56 90 LYS A C 1
ATOM 693 O O . LYS A 1 90 ? -16.445 13.723 12.076 1.00 51.56 90 LYS A O 1
ATOM 698 N N . ARG A 1 91 ? -15.622 15.290 13.438 1.00 52.34 91 ARG A N 1
ATOM 699 C CA . ARG A 1 91 ? -14.863 16.038 12.430 1.00 52.34 91 ARG A CA 1
ATOM 700 C C . ARG A 1 91 ? -13.368 15.754 12.429 1.00 52.34 91 ARG A C 1
ATOM 702 O O . ARG A 1 91 ? -12.713 16.125 11.456 1.00 52.34 91 ARG A O 1
ATOM 709 N N . LYS A 1 92 ? -12.804 15.129 13.467 1.00 61.12 92 LYS A N 1
ATOM 710 C CA . LYS A 1 92 ? -11.355 14.897 13.516 1.00 61.12 92 LYS A CA 1
ATOM 711 C C . LYS A 1 92 ? -10.985 13.623 12.754 1.00 61.12 92 LYS A C 1
ATOM 713 O O . LYS A 1 92 ? -10.677 12.604 13.351 1.00 61.12 92 LYS A O 1
ATOM 718 N N . ARG A 1 93 ? -11.043 13.706 11.423 1.00 64.75 93 ARG A N 1
ATOM 719 C CA . ARG A 1 93 ? -10.640 12.617 10.525 1.00 64.75 93 ARG A CA 1
ATOM 720 C C . ARG A 1 93 ? -9.121 12.384 10.570 1.00 64.75 93 ARG A C 1
ATOM 722 O O . ARG A 1 93 ? -8.370 13.348 10.773 1.00 64.75 93 ARG A O 1
ATOM 729 N N . PRO A 1 94 ? -8.653 11.151 10.318 1.00 71.38 94 PRO A N 1
ATOM 730 C CA . PRO A 1 94 ? -7.239 10.844 10.155 1.00 71.38 94 PRO A CA 1
ATOM 731 C C . PRO A 1 94 ? -6.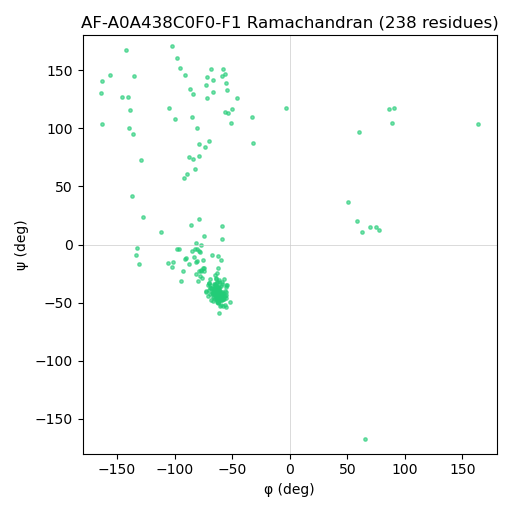596 11.711 9.067 1.00 71.38 94 PRO A C 1
ATOM 733 O O . PRO A 1 94 ? -7.165 11.933 7.997 1.00 71.38 94 PRO A O 1
ATOM 736 N N . ASN A 1 95 ? -5.377 12.193 9.316 1.00 81.62 95 ASN A N 1
ATOM 737 C CA . ASN A 1 95 ? -4.614 12.909 8.296 1.00 81.62 95 ASN A CA 1
ATOM 738 C C . ASN A 1 95 ? -3.978 11.901 7.324 1.00 81.62 95 ASN A C 1
ATOM 740 O O . ASN A 1 95 ? -2.832 11.491 7.522 1.00 81.62 95 ASN A O 1
ATOM 744 N N . ILE A 1 96 ? -4.735 11.515 6.291 1.00 81.56 96 ILE A N 1
ATOM 745 C CA . ILE A 1 96 ? -4.335 10.513 5.290 1.00 81.56 96 ILE A CA 1
ATOM 746 C C . ILE A 1 96 ? -3.010 10.887 4.612 1.00 81.56 96 ILE A C 1
ATOM 748 O O . ILE A 1 96 ? -2.095 10.076 4.602 1.00 81.56 96 ILE A O 1
ATOM 752 N N . LYS A 1 97 ? -2.816 12.154 4.218 1.00 80.00 97 LYS A N 1
ATOM 753 C CA . LYS A 1 97 ? -1.551 12.618 3.609 1.00 80.00 97 LYS A CA 1
ATOM 754 C C . LYS A 1 97 ? -0.319 12.425 4.494 1.00 80.00 97 LYS A C 1
ATOM 756 O O . LYS A 1 97 ? 0.805 12.296 4.009 1.00 80.00 97 LYS A O 1
ATOM 761 N N . LYS A 1 98 ? -0.486 12.527 5.813 1.00 84.25 98 LYS A N 1
ATOM 762 C CA . LYS A 1 98 ? 0.604 12.301 6.770 1.00 84.25 98 LYS A CA 1
ATOM 763 C C . LYS A 1 98 ? 0.831 10.808 7.003 1.00 84.25 98 LYS A C 1
ATOM 765 O O . LYS A 1 98 ? 1.962 10.414 7.269 1.00 84.25 98 LYS A O 1
ATOM 770 N N . LEU A 1 99 ? -0.232 10.011 6.914 1.00 85.56 99 LEU A N 1
ATOM 771 C CA . LEU A 1 99 ? -0.177 8.558 6.997 1.00 85.56 99 LEU A CA 1
ATOM 772 C C . LEU A 1 99 ? 0.538 7.964 5.775 1.00 85.56 99 LEU A C 1
ATOM 774 O O . LEU A 1 99 ? 1.484 7.216 5.971 1.00 85.56 99 LEU A O 1
ATOM 778 N N . GLU A 1 100 ? 0.179 8.386 4.560 1.00 78.31 100 GLU A N 1
ATOM 779 C CA . GLU A 1 100 ? 0.847 8.027 3.295 1.00 78.31 100 GLU A CA 1
ATOM 780 C C . GLU A 1 100 ? 2.357 8.286 3.363 1.00 78.31 100 GLU A C 1
ATOM 782 O O . GLU A 1 100 ? 3.165 7.395 3.133 1.00 78.31 100 GLU A O 1
ATOM 787 N N . ARG A 1 101 ? 2.765 9.481 3.811 1.00 83.19 101 ARG A N 1
ATOM 788 C CA . ARG A 1 101 ? 4.189 9.811 3.996 1.00 83.19 101 ARG A CA 1
ATOM 789 C C . ARG A 1 101 ? 4.901 8.922 5.014 1.00 83.19 101 ARG A C 1
ATOM 791 O O . ARG A 1 101 ? 6.078 8.631 4.849 1.00 83.19 101 ARG A O 1
ATOM 798 N N . ALA A 1 102 ? 4.220 8.540 6.094 1.00 85.75 102 ALA A N 1
ATOM 799 C CA . ALA A 1 102 ? 4.796 7.631 7.080 1.00 85.75 102 ALA A CA 1
ATOM 800 C C . ALA A 1 102 ? 4.908 6.203 6.526 1.00 85.75 102 ALA A C 1
ATOM 802 O O . ALA A 1 102 ? 5.867 5.511 6.842 1.00 85.75 102 ALA A O 1
ATOM 803 N N . ILE A 1 103 ? 3.951 5.780 5.701 1.00 84.25 103 ILE A N 1
ATOM 804 C CA . ILE A 1 103 ? 3.953 4.481 5.028 1.00 84.25 103 ILE A CA 1
ATOM 805 C C . ILE A 1 103 ? 5.113 4.388 4.039 1.00 84.25 103 ILE A C 1
ATOM 807 O O . ILE A 1 103 ? 5.880 3.436 4.137 1.00 84.25 103 ILE A O 1
ATOM 811 N N . ALA A 1 104 ? 5.326 5.414 3.212 1.00 82.88 104 ALA A N 1
ATOM 812 C CA . ALA A 1 104 ? 6.420 5.462 2.240 1.00 82.88 104 ALA A CA 1
ATOM 813 C C . ALA A 1 104 ? 7.814 5.239 2.866 1.00 82.88 104 ALA A C 1
ATOM 815 O O . ALA A 1 104 ? 8.679 4.602 2.279 1.00 82.88 104 ALA A O 1
ATOM 816 N N . GLU A 1 105 ? 8.041 5.710 4.097 1.00 85.31 105 GLU A N 1
ATOM 817 C CA . GLU A 1 105 ? 9.307 5.492 4.825 1.00 85.31 105 GLU A CA 1
ATOM 818 C C . GLU A 1 105 ? 9.456 4.064 5.394 1.00 85.31 105 GLU A C 1
ATOM 820 O O . GLU A 1 105 ? 10.534 3.677 5.853 1.00 85.31 105 GLU A O 1
ATOM 825 N N . LEU A 1 106 ? 8.371 3.286 5.421 1.00 85.50 106 LEU A N 1
ATOM 826 C CA . LEU A 1 106 ? 8.321 1.908 5.919 1.00 85.50 106 LEU A CA 1
ATOM 827 C C . LEU A 1 106 ? 8.218 0.880 4.783 1.00 85.50 106 LEU A C 1
ATOM 829 O O . LEU A 1 106 ? 8.491 -0.304 5.022 1.00 85.50 106 LEU A O 1
ATOM 833 N N . GLU A 1 107 ? 7.861 1.309 3.573 1.00 81.25 107 GLU A N 1
ATOM 834 C CA . GLU A 1 107 ? 7.813 0.483 2.367 1.00 81.25 107 GLU A CA 1
ATOM 835 C C . GLU A 1 107 ? 9.148 -0.215 2.129 1.00 81.25 107 GLU A C 1
ATOM 837 O O . GLU A 1 107 ? 10.220 0.379 2.226 1.00 81.25 107 GLU A O 1
ATOM 842 N N . MET A 1 108 ? 9.082 -1.518 1.842 1.00 72.38 108 MET A N 1
ATOM 843 C CA . MET A 1 108 ? 10.265 -2.323 1.510 1.00 72.38 108 MET A CA 1
ATOM 844 C C . MET A 1 108 ? 11.350 -2.333 2.608 1.00 72.38 108 MET A C 1
ATOM 846 O O . MET A 1 108 ? 12.505 -2.673 2.358 1.00 72.38 108 MET A O 1
ATOM 850 N N . THR A 1 109 ? 10.974 -2.004 3.847 1.00 82.69 109 THR A N 1
ATOM 851 C CA . THR A 1 109 ? 11.817 -2.143 5.039 1.00 82.69 109 THR A CA 1
ATOM 852 C C . THR A 1 109 ? 11.415 -3.373 5.856 1.00 82.69 109 THR A C 1
ATOM 854 O O . THR A 1 109 ? 10.341 -3.950 5.674 1.00 82.69 109 THR A O 1
ATOM 857 N N . SER A 1 110 ? 12.219 -3.728 6.862 1.00 80.56 110 SER A N 1
ATOM 858 C CA . SER A 1 110 ? 11.860 -4.769 7.839 1.00 80.56 110 SER A CA 1
ATOM 859 C C . SER A 1 110 ? 10.616 -4.437 8.679 1.00 80.56 110 SER A C 1
ATOM 861 O O . SER A 1 110 ? 10.109 -5.306 9.387 1.00 80.56 110 SER A O 1
ATOM 863 N N . ARG A 1 111 ? 10.098 -3.200 8.611 1.00 85.94 111 ARG A N 1
ATOM 864 C CA . ARG A 1 111 ? 8.890 -2.763 9.328 1.00 85.94 111 ARG A CA 1
ATOM 865 C C . ARG A 1 111 ? 7.616 -2.829 8.494 1.00 85.94 111 ARG A C 1
ATOM 867 O O . ARG A 1 111 ? 6.541 -2.595 9.046 1.00 85.94 111 ARG A O 1
ATOM 874 N N . ALA A 1 112 ? 7.713 -3.191 7.215 1.00 86.69 112 ALA A N 1
ATOM 875 C CA . ALA A 1 112 ? 6.570 -3.255 6.310 1.00 86.69 112 ALA A CA 1
ATOM 876 C C . ALA A 1 112 ? 5.443 -4.161 6.843 1.00 86.69 112 ALA A C 1
ATOM 878 O O . ALA A 1 112 ? 4.286 -3.753 6.868 1.00 86.69 112 ALA A O 1
ATOM 879 N N . VAL A 1 113 ? 5.789 -5.339 7.380 1.00 91.38 113 VAL A N 1
ATOM 880 C CA . VAL A 1 113 ? 4.818 -6.281 7.975 1.00 91.38 113 VAL A CA 1
ATOM 881 C C . VAL A 1 113 ? 4.031 -5.625 9.112 1.00 91.38 113 VAL A C 1
ATOM 883 O O . VAL A 1 113 ? 2.806 -5.675 9.144 1.00 91.38 113 VAL A O 1
ATOM 886 N N . LYS A 1 114 ? 4.732 -4.937 10.018 1.00 91.38 114 LYS A N 1
ATOM 887 C CA . LYS A 1 114 ? 4.112 -4.277 11.170 1.00 91.38 114 LYS A CA 1
ATOM 888 C C . LYS A 1 114 ? 3.201 -3.123 10.747 1.00 91.38 114 LYS A C 1
ATOM 890 O O . LYS A 1 114 ? 2.137 -2.940 11.331 1.00 91.38 114 LYS A O 1
ATOM 895 N N . ALA A 1 115 ? 3.610 -2.352 9.740 1.00 90.06 115 ALA A N 1
ATOM 896 C CA . ALA A 1 115 ? 2.782 -1.295 9.169 1.00 90.06 115 ALA A CA 1
ATOM 897 C C . ALA A 1 115 ? 1.502 -1.870 8.532 1.00 90.06 115 ALA A C 1
ATOM 899 O O . ALA A 1 115 ? 0.409 -1.362 8.789 1.00 90.06 115 ALA A O 1
ATOM 900 N N . ALA A 1 116 ? 1.617 -2.971 7.783 1.00 93.12 116 ALA A N 1
ATOM 901 C CA . ALA A 1 116 ? 0.474 -3.665 7.197 1.00 93.12 116 ALA A CA 1
ATOM 902 C C . ALA A 1 116 ? -0.502 -4.182 8.272 1.00 93.12 116 ALA A C 1
ATOM 904 O O . ALA A 1 116 ? -1.706 -3.958 8.157 1.00 93.12 116 ALA A O 1
ATOM 905 N N . ASP A 1 117 ? -0.003 -4.779 9.360 1.00 94.31 117 ASP A N 1
ATOM 906 C CA . ASP A 1 117 ? -0.833 -5.233 10.488 1.00 94.31 117 ASP A CA 1
ATOM 907 C C . ASP A 1 117 ? -1.578 -4.076 11.167 1.00 94.31 117 ASP A C 1
ATOM 909 O O . ASP A 1 117 ? -2.751 -4.201 11.532 1.00 94.31 117 ASP A O 1
ATOM 913 N N . MET A 1 118 ? -0.919 -2.922 11.314 1.00 93.00 118 MET A N 1
ATOM 914 C CA . MET A 1 118 ? -1.538 -1.718 11.872 1.00 93.00 118 MET A CA 1
ATOM 915 C C . MET A 1 118 ? -2.668 -1.189 10.981 1.00 93.00 118 MET A C 1
ATOM 917 O O . MET A 1 118 ? -3.722 -0.831 11.508 1.00 93.00 118 MET A O 1
ATOM 921 N N . LEU A 1 119 ? -2.476 -1.166 9.656 1.00 93.94 119 LEU A N 1
ATOM 922 C CA . LEU A 1 119 ? -3.523 -0.775 8.700 1.00 93.94 119 LEU A CA 1
ATOM 923 C C . LEU A 1 119 ? -4.680 -1.763 8.703 1.00 93.94 119 LEU A C 1
ATOM 925 O O . LEU A 1 119 ? -5.833 -1.338 8.696 1.00 93.94 119 LEU A O 1
ATOM 929 N N . LYS A 1 120 ? -4.375 -3.062 8.784 1.00 95.75 120 LYS A N 1
ATOM 930 C CA . LYS A 1 120 ? -5.390 -4.106 8.869 1.00 95.75 120 LYS A CA 1
ATOM 931 C C . LYS A 1 120 ? -6.302 -3.914 10.071 1.00 95.75 120 LYS A C 1
ATOM 933 O O . LYS A 1 120 ? -7.513 -3.783 9.921 1.00 95.75 120 LYS A O 1
ATOM 938 N N . CYS A 1 121 ? -5.702 -3.779 11.251 1.00 93.62 121 CYS A N 1
ATOM 939 C CA . CYS A 1 121 ? -6.454 -3.507 12.470 1.00 93.62 121 CYS A CA 1
ATOM 940 C C . CYS A 1 121 ? -7.257 -2.196 12.381 1.00 93.62 121 CYS A C 1
ATOM 942 O O . CYS A 1 121 ? -8.338 -2.104 12.955 1.00 93.62 121 CYS A O 1
ATOM 944 N N . ALA A 1 122 ? -6.725 -1.169 11.707 1.00 91.12 122 ALA A N 1
ATOM 945 C CA . ALA A 1 122 ? -7.395 0.122 11.573 1.00 91.12 122 ALA A CA 1
ATOM 946 C C . ALA A 1 122 ? -8.621 0.058 10.652 1.00 91.12 122 ALA A C 1
ATOM 948 O O . ALA A 1 122 ? -9.668 0.591 11.019 1.00 91.12 122 ALA A O 1
ATOM 949 N N . PHE A 1 123 ? -8.529 -0.600 9.489 1.00 92.69 123 PHE A N 1
ATOM 950 C CA . PHE A 1 123 ? -9.688 -0.701 8.600 1.00 92.69 123 PHE A CA 1
ATOM 951 C C . PHE A 1 123 ? -10.777 -1.607 9.184 1.00 92.69 123 PHE A C 1
ATOM 953 O O . PHE A 1 123 ? -11.951 -1.270 9.066 1.00 92.69 123 PHE A O 1
ATOM 960 N N . GLU A 1 124 ? -10.415 -2.701 9.865 1.00 94.38 124 GLU A N 1
ATOM 961 C CA . GLU A 1 124 ? -11.382 -3.594 10.526 1.00 94.38 124 GLU A CA 1
ATOM 962 C C . GLU A 1 124 ? -12.141 -2.867 11.654 1.00 94.38 124 GLU A C 1
ATOM 964 O O . GLU A 1 124 ? -13.360 -2.996 11.777 1.00 94.38 124 GLU A O 1
ATOM 969 N N . ASP A 1 125 ? -11.443 -2.045 12.448 1.00 91.19 125 ASP A N 1
ATOM 970 C CA . ASP A 1 125 ? -12.049 -1.208 13.495 1.00 91.19 125 ASP A CA 1
ATOM 971 C C . ASP A 1 125 ? -12.965 -0.119 12.903 1.00 91.19 125 ASP A C 1
ATOM 973 O O . ASP A 1 125 ? -14.074 0.104 13.397 1.00 91.19 125 ASP A O 1
ATOM 977 N N . ALA A 1 126 ? -12.546 0.530 11.811 1.00 89.31 126 ALA A N 1
ATOM 978 C CA . ALA A 1 126 ? -13.362 1.521 11.110 1.00 89.31 126 ALA A CA 1
ATOM 979 C C . ALA A 1 126 ? -14.623 0.898 10.476 1.00 89.31 126 ALA A C 1
ATOM 981 O O . ALA A 1 126 ? -15.706 1.480 10.591 1.00 89.31 126 ALA A O 1
ATOM 982 N N . GLU A 1 127 ? -14.522 -0.298 9.875 1.00 90.81 127 GLU A N 1
ATOM 983 C CA . GLU A 1 127 ? -15.683 -1.058 9.381 1.00 90.81 127 GLU A CA 1
ATOM 984 C C . GLU A 1 127 ? -16.652 -1.371 10.531 1.00 90.81 127 GLU A C 1
ATOM 986 O O . GLU A 1 127 ? -17.849 -1.096 10.416 1.00 90.81 127 GLU A O 1
ATOM 991 N N . ALA A 1 128 ? -16.145 -1.875 11.663 1.00 92.06 128 ALA A N 1
ATOM 992 C CA . ALA A 1 128 ? -16.961 -2.223 12.830 1.00 92.06 128 ALA A CA 1
ATOM 993 C C . ALA A 1 128 ? -17.705 -1.016 13.431 1.00 92.06 128 ALA A C 1
ATOM 995 O O . ALA A 1 128 ? -18.810 -1.161 13.957 1.00 92.06 128 ALA A O 1
ATOM 996 N N . LYS A 1 129 ? -17.126 0.185 13.326 1.00 88.31 129 LYS A N 1
ATOM 997 C CA . LYS A 1 129 ? -17.733 1.453 13.771 1.00 88.31 129 LYS A CA 1
ATOM 998 C C . LYS A 1 129 ? -18.672 2.089 12.740 1.00 88.31 129 LYS A C 1
ATOM 1000 O O . LYS A 1 129 ? -19.304 3.099 13.045 1.00 88.31 129 LYS A O 1
ATOM 1005 N N . GLY A 1 130 ? -18.774 1.529 11.533 1.00 87.50 130 GLY A N 1
ATOM 1006 C CA . GLY A 1 130 ? -19.568 2.091 10.437 1.00 87.50 130 GLY A CA 1
ATOM 1007 C C . GLY A 1 130 ? -18.910 3.280 9.723 1.00 87.50 130 GLY A C 1
ATOM 1008 O O . GLY A 1 130 ? -19.562 3.947 8.917 1.00 87.50 130 GLY A O 1
ATOM 1009 N N . ASN A 1 131 ? -17.621 3.540 9.961 1.00 87.44 131 ASN A N 1
ATOM 1010 C CA . ASN A 1 131 ? -16.845 4.587 9.293 1.00 87.44 131 ASN A CA 1
ATOM 1011 C C . ASN A 1 131 ? -16.331 4.089 7.929 1.00 87.44 131 ASN A C 1
ATOM 1013 O O . ASN A 1 131 ? -15.130 3.965 7.697 1.00 87.44 131 ASN A O 1
ATOM 1017 N N . LEU A 1 132 ? -17.252 3.808 7.002 1.00 88.06 132 LEU A N 1
ATOM 1018 C CA . LEU A 1 132 ? -16.946 3.123 5.736 1.00 88.06 132 LEU A CA 1
ATOM 1019 C C . LEU A 1 132 ? -15.910 3.845 4.861 1.00 88.06 132 LEU A C 1
ATOM 1021 O O . LEU A 1 132 ? -15.123 3.196 4.183 1.00 88.06 132 LEU A O 1
ATOM 1025 N N . HIS A 1 133 ? -15.891 5.180 4.878 1.00 85.75 133 HIS A N 1
ATOM 1026 C CA . HIS A 1 133 ? -14.914 5.940 4.097 1.00 85.75 133 HIS A CA 1
ATOM 1027 C C . HIS A 1 133 ? -13.489 5.795 4.651 1.00 85.75 133 HIS A C 1
ATOM 1029 O O . HIS A 1 133 ? -12.559 5.594 3.879 1.00 85.75 133 HIS A O 1
ATOM 1035 N N . GLU A 1 134 ? -13.315 5.853 5.973 1.00 86.75 134 GLU A N 1
ATOM 1036 C CA . GLU A 1 134 ? -12.001 5.664 6.605 1.00 86.75 134 GLU A CA 1
ATOM 1037 C C . GLU A 1 134 ? -11.521 4.224 6.441 1.00 86.75 134 GLU A C 1
ATOM 1039 O O . GLU A 1 134 ? -10.366 4.002 6.088 1.00 86.75 134 GLU A O 1
ATOM 1044 N N . ALA A 1 135 ? -12.427 3.255 6.607 1.00 90.56 135 ALA A N 1
ATOM 1045 C CA . ALA A 1 135 ? -12.142 1.855 6.324 1.00 90.56 135 ALA A CA 1
ATOM 1046 C C . ALA A 1 135 ? -11.635 1.657 4.889 1.00 90.56 135 ALA A C 1
ATOM 1048 O O . ALA A 1 135 ? -10.627 0.985 4.681 1.00 90.56 135 ALA A O 1
ATOM 1049 N N . TYR A 1 136 ? -12.292 2.284 3.910 1.00 88.88 136 TYR A N 1
ATOM 1050 C CA . TYR A 1 136 ? -11.874 2.228 2.513 1.00 88.88 136 TYR A CA 1
ATOM 1051 C C . TYR A 1 136 ? -10.470 2.822 2.308 1.00 88.88 136 TYR A C 1
ATOM 1053 O O . TYR A 1 136 ? -9.619 2.157 1.721 1.00 88.88 136 TYR A O 1
ATOM 1061 N N . GLU A 1 137 ? -10.185 4.018 2.837 1.00 88.31 137 GLU A N 1
ATOM 1062 C CA . GLU A 1 137 ? -8.857 4.644 2.703 1.00 88.31 137 GLU A CA 1
ATOM 1063 C C . GLU A 1 137 ? -7.749 3.812 3.370 1.00 88.31 137 GLU A C 1
ATOM 1065 O O . GLU A 1 137 ? -6.694 3.584 2.778 1.00 88.31 137 GLU A O 1
ATOM 1070 N N . PHE A 1 138 ? -7.988 3.285 4.574 1.00 90.62 138 PHE A N 1
ATOM 1071 C CA . PHE A 1 138 ? -7.027 2.411 5.251 1.00 90.62 138 PHE A CA 1
ATOM 1072 C C . PHE A 1 138 ? -6.815 1.088 4.512 1.00 90.62 138 PHE A C 1
ATOM 1074 O O . PHE A 1 138 ? -5.688 0.598 4.450 1.00 90.62 138 PHE A O 1
ATOM 1081 N N . GLN A 1 139 ? -7.868 0.520 3.920 1.00 94.06 139 GLN A N 1
ATOM 1082 C CA . GLN A 1 139 ? -7.753 -0.701 3.129 1.00 94.06 139 GLN A CA 1
ATOM 1083 C C . GLN A 1 139 ? -7.007 -0.460 1.806 1.00 94.06 139 GLN A C 1
ATOM 1085 O O . GLN A 1 139 ? -6.263 -1.333 1.368 1.00 94.06 139 GLN A O 1
ATOM 1090 N N . MET A 1 140 ? -7.133 0.721 1.190 1.00 88.81 140 MET A N 1
ATOM 1091 C CA . MET A 1 140 ? -6.331 1.100 0.016 1.00 88.81 140 MET A CA 1
ATOM 1092 C C . MET A 1 140 ? -4.836 1.186 0.346 1.00 88.81 140 MET A C 1
ATOM 1094 O O . MET A 1 140 ? -4.018 0.626 -0.380 1.00 88.81 140 MET A O 1
ATOM 1098 N N . LEU A 1 141 ? -4.480 1.795 1.480 1.00 90.38 141 LEU A N 1
ATOM 1099 C CA . LEU A 1 141 ? -3.095 1.824 1.970 1.00 90.38 141 LEU A CA 1
ATOM 1100 C C . LEU A 1 141 ? -2.581 0.426 2.344 1.00 90.38 141 LEU A C 1
ATOM 1102 O O . LEU A 1 141 ? -1.410 0.102 2.158 1.00 90.38 141 LEU A O 1
ATOM 1106 N N . TYR A 1 142 ? -3.460 -0.433 2.864 1.00 94.56 142 TYR A N 1
ATOM 1107 C CA . TYR A 1 142 ? -3.124 -1.829 3.130 1.00 94.56 142 TYR A CA 1
ATOM 1108 C C . TYR A 1 142 ? -2.791 -2.583 1.835 1.00 94.56 142 TYR A C 1
ATOM 1110 O O . TYR A 1 142 ? -1.790 -3.295 1.794 1.00 94.56 142 TYR A O 1
ATOM 1118 N N . VAL A 1 143 ? -3.567 -2.387 0.761 1.00 93.25 143 VAL A N 1
ATOM 1119 C CA . VAL A 1 143 ? -3.270 -2.950 -0.571 1.00 93.25 143 VAL A CA 1
ATOM 1120 C C . VAL A 1 143 ? -1.898 -2.504 -1.071 1.00 93.25 143 VAL A C 1
ATOM 1122 O O . VAL A 1 143 ? -1.123 -3.345 -1.525 1.00 93.25 143 VAL A O 1
ATOM 1125 N N . GLU A 1 144 ? -1.577 -1.216 -0.961 1.00 89.94 144 GLU A N 1
ATOM 1126 C CA . GLU A 1 144 ? -0.268 -0.675 -1.345 1.00 89.94 144 GLU A CA 1
ATOM 1127 C C . GLU A 1 144 ? 0.876 -1.377 -0.596 1.00 89.94 144 GLU A C 1
ATOM 1129 O O . GLU A 1 144 ? 1.811 -1.891 -1.215 1.00 89.94 144 GLU A O 1
ATOM 1134 N N . MET A 1 145 ? 0.745 -1.541 0.723 1.00 89.31 145 MET A N 1
ATOM 1135 C CA . MET A 1 145 ? 1.717 -2.293 1.522 1.00 89.31 145 MET A CA 1
ATOM 1136 C C . MET A 1 145 ? 1.855 -3.754 1.080 1.00 89.31 145 MET A C 1
ATOM 1138 O O . MET A 1 145 ? 2.973 -4.265 0.981 1.00 89.31 145 MET A O 1
ATOM 1142 N N . LEU A 1 146 ? 0.745 -4.432 0.776 1.00 91.31 146 LEU A N 1
ATOM 1143 C CA . LEU A 1 146 ? 0.775 -5.810 0.278 1.00 91.31 146 LEU A CA 1
ATOM 1144 C C . LEU A 1 146 ? 1.503 -5.921 -1.069 1.00 91.31 146 LEU A C 1
ATOM 1146 O O . LEU A 1 146 ? 2.230 -6.895 -1.283 1.00 91.31 146 LEU A O 1
ATOM 1150 N N . ILE A 1 147 ? 1.361 -4.927 -1.955 1.00 87.81 147 ILE A N 1
ATOM 1151 C CA . ILE A 1 147 ? 2.095 -4.865 -3.227 1.00 87.81 147 ILE A CA 1
ATOM 1152 C C . ILE A 1 147 ? 3.602 -4.828 -2.958 1.00 87.81 147 ILE A C 1
ATOM 1154 O O . ILE A 1 147 ? 4.320 -5.698 -3.459 1.00 87.81 147 ILE A O 1
ATOM 1158 N N . TYR A 1 148 ? 4.069 -3.897 -2.119 1.00 86.00 148 TYR A N 1
ATOM 1159 C CA . TYR A 1 148 ? 5.491 -3.764 -1.771 1.00 86.00 148 TYR A CA 1
ATOM 1160 C C . TYR A 1 148 ? 6.051 -4.974 -1.015 1.00 86.00 148 TYR A C 1
ATOM 1162 O O . TYR A 1 148 ? 7.227 -5.308 -1.149 1.00 86.00 148 TYR A O 1
ATOM 1170 N N . MET A 1 149 ? 5.213 -5.677 -0.252 1.00 88.56 149 MET A N 1
ATOM 1171 C CA . MET A 1 149 ? 5.581 -6.924 0.427 1.00 88.56 149 MET A CA 1
ATOM 1172 C C . MET A 1 149 ? 5.603 -8.147 -0.506 1.00 88.56 149 MET A C 1
ATOM 1174 O O . MET A 1 149 ? 5.993 -9.238 -0.084 1.00 88.56 149 MET A O 1
ATOM 1178 N N . GLY A 1 150 ? 5.178 -8.006 -1.765 1.00 89.94 150 GLY A N 1
ATOM 1179 C CA . GLY A 1 150 ? 5.066 -9.124 -2.701 1.00 89.94 150 GLY A CA 1
ATOM 1180 C C . GLY A 1 150 ? 3.870 -10.048 -2.438 1.00 89.94 150 GLY A C 1
ATOM 1181 O O . GLY A 1 150 ? 3.839 -11.163 -2.954 1.00 89.94 150 GLY A O 1
ATOM 1182 N N . GLN A 1 151 ? 2.897 -9.623 -1.626 1.00 94.50 151 GLN A N 1
ATOM 1183 C CA . GLN A 1 151 ? 1.697 -10.385 -1.256 1.00 94.50 151 GLN A CA 1
ATOM 1184 C C . GLN A 1 151 ? 0.531 -10.080 -2.213 1.00 94.50 151 GLN A C 1
ATOM 1186 O O . GLN A 1 151 ? -0.545 -9.635 -1.817 1.00 94.50 151 GLN A O 1
ATOM 1191 N N . TRP A 1 152 ? 0.763 -10.307 -3.504 1.00 94.44 152 TRP A N 1
ATOM 1192 C CA . TRP A 1 152 ? -0.121 -9.888 -4.597 1.00 94.44 152 TRP A CA 1
ATOM 1193 C C . TRP A 1 152 ? -1.499 -10.555 -4.587 1.00 94.44 152 TRP A C 1
ATOM 1195 O O . TRP A 1 152 ? -2.504 -9.878 -4.799 1.00 94.44 152 TRP A O 1
ATOM 1205 N N . ASP A 1 153 ? -1.564 -11.854 -4.288 1.00 94.81 153 ASP A N 1
ATOM 1206 C CA . ASP A 1 153 ? -2.842 -12.569 -4.201 1.00 94.81 153 ASP A CA 1
ATOM 1207 C C . ASP A 1 153 ? -3.700 -12.024 -3.053 1.00 94.81 153 ASP A C 1
ATOM 1209 O O . ASP A 1 153 ? -4.885 -11.761 -3.235 1.00 94.81 153 ASP A O 1
ATOM 1213 N N . ALA A 1 154 ? -3.090 -11.760 -1.891 1.00 95.25 154 ALA A N 1
ATOM 1214 C CA . ALA A 1 154 ? -3.781 -11.137 -0.765 1.00 95.25 154 ALA A CA 1
ATOM 1215 C C . ALA A 1 154 ? -4.285 -9.730 -1.128 1.00 95.25 154 ALA A C 1
ATOM 1217 O O . ALA A 1 154 ? -5.425 -9.383 -0.809 1.00 95.25 154 ALA A O 1
ATOM 1218 N N . ALA A 1 155 ? -3.480 -8.948 -1.855 1.00 95.44 155 ALA A N 1
ATOM 1219 C CA . ALA A 1 155 ? -3.865 -7.617 -2.313 1.00 95.44 155 ALA A CA 1
ATOM 1220 C C . ALA A 1 155 ? -5.117 -7.662 -3.205 1.00 95.44 155 ALA A C 1
ATOM 1222 O O . ALA A 1 155 ? -6.042 -6.880 -2.997 1.00 95.44 155 ALA A O 1
ATOM 1223 N N . LEU A 1 156 ? -5.200 -8.620 -4.138 1.00 94.88 156 LEU A N 1
ATOM 1224 C CA . LEU A 1 156 ? -6.364 -8.778 -5.022 1.00 94.88 156 LEU A CA 1
ATOM 1225 C C . LEU A 1 156 ? -7.654 -9.162 -4.288 1.00 94.88 156 LEU A C 1
ATOM 1227 O O . LEU A 1 156 ? -8.727 -8.828 -4.778 1.00 94.88 156 LEU A O 1
ATOM 1231 N N . THR A 1 157 ? -7.568 -9.821 -3.129 1.00 94.75 157 THR A N 1
ATOM 1232 C CA . THR A 1 157 ? -8.753 -10.194 -2.328 1.00 94.75 157 THR A CA 1
ATOM 1233 C C . THR A 1 157 ? -9.333 -9.044 -1.499 1.00 94.75 157 THR A C 1
ATOM 1235 O O . THR A 1 157 ? -10.365 -9.205 -0.845 1.00 94.75 157 THR A O 1
ATOM 1238 N N . CYS A 1 158 ? -8.682 -7.879 -1.483 1.00 94.50 158 CYS A N 1
ATOM 1239 C CA . CYS A 1 158 ? -9.146 -6.738 -0.703 1.00 94.50 158 CYS A CA 1
ATOM 1240 C C . CYS A 1 158 ? -10.411 -6.119 -1.322 1.00 94.50 158 CYS A C 1
ATOM 1242 O O . CYS A 1 158 ? -10.418 -5.703 -2.482 1.00 94.50 158 CYS A O 1
ATOM 1244 N N . LYS A 1 159 ? -11.473 -5.991 -0.512 1.00 93.31 159 LYS A N 1
ATOM 1245 C CA . LYS A 1 159 ? -12.804 -5.517 -0.943 1.00 93.31 159 LYS A CA 1
ATOM 1246 C C . LYS A 1 159 ? -12.771 -4.147 -1.631 1.00 93.31 159 LYS A C 1
ATOM 1248 O O . LYS A 1 159 ? -13.529 -3.922 -2.573 1.00 93.31 159 LYS A O 1
ATOM 1253 N N . CYS A 1 160 ? -11.890 -3.241 -1.201 1.00 91.31 160 CYS A N 1
ATOM 1254 C CA . CYS A 1 160 ? -11.729 -1.914 -1.802 1.00 91.31 160 CYS A CA 1
ATOM 1255 C C . CYS A 1 160 ? -11.409 -1.972 -3.306 1.00 91.31 160 CYS A C 1
ATOM 1257 O O . CYS A 1 160 ? -11.840 -1.102 -4.060 1.00 91.31 160 CYS A O 1
ATOM 1259 N N . LEU A 1 161 ? -10.741 -3.026 -3.789 1.00 92.50 161 LEU A N 1
ATOM 1260 C CA . LEU A 1 161 ? -10.471 -3.202 -5.216 1.00 92.50 161 LEU A CA 1
ATOM 1261 C C . LEU A 1 161 ? -11.706 -3.684 -5.989 1.00 92.50 161 LEU A C 1
ATOM 1263 O O . LEU A 1 161 ? -11.811 -3.454 -7.196 1.00 92.50 161 LEU A O 1
ATOM 1267 N N . GLU A 1 162 ? -12.687 -4.292 -5.334 1.00 87.81 162 GLU A N 1
ATOM 1268 C CA . GLU A 1 162 ? -13.902 -4.817 -5.967 1.00 87.81 162 GLU A CA 1
ATOM 1269 C C . GLU A 1 162 ? -15.065 -3.817 -5.976 1.00 87.81 162 GLU A C 1
ATOM 1271 O O . GLU A 1 162 ? -15.913 -3.897 -6.861 1.00 87.81 162 GLU A O 1
ATOM 1276 N N . ASP A 1 163 ? -15.082 -2.831 -5.072 1.00 79.00 163 ASP A N 1
ATOM 1277 C CA . ASP A 1 163 ? -16.222 -1.917 -4.909 1.00 79.00 163 ASP A CA 1
ATOM 1278 C C . ASP A 1 163 ? -16.409 -0.934 -6.082 1.00 79.00 163 ASP A C 1
ATOM 1280 O O . ASP A 1 163 ? -15.902 0.186 -6.088 1.00 79.00 163 ASP A O 1
ATOM 1284 N N . GLN A 1 164 ? -17.176 -1.350 -7.093 1.00 73.62 164 GLN A N 1
ATOM 1285 C CA . GLN A 1 164 ? -17.488 -0.556 -8.289 1.00 73.62 164 GLN A CA 1
ATOM 1286 C C . GLN A 1 164 ? -18.367 0.677 -8.020 1.00 73.62 164 GLN A C 1
ATOM 1288 O O . GLN A 1 164 ? -18.531 1.502 -8.916 1.00 73.62 164 GLN A O 1
ATOM 1293 N N . ARG A 1 165 ? -18.925 0.838 -6.812 1.00 74.75 165 ARG A N 1
ATOM 1294 C CA . ARG A 1 165 ? -19.760 2.004 -6.468 1.00 74.75 165 ARG A CA 1
ATOM 1295 C C . ARG A 1 165 ? -18.926 3.266 -6.262 1.00 74.75 165 ARG A C 1
ATOM 1297 O O . ARG A 1 165 ? -19.468 4.365 -6.331 1.00 74.75 165 ARG A O 1
ATOM 1304 N N . ILE A 1 166 ? -17.629 3.108 -5.994 1.00 71.62 166 ILE A N 1
ATOM 1305 C CA . ILE A 1 166 ? -16.691 4.206 -5.770 1.00 71.62 166 ILE A CA 1
ATOM 1306 C C . ILE A 1 166 ? -15.822 4.361 -7.017 1.00 71.62 166 ILE A C 1
ATOM 1308 O O . ILE A 1 166 ? -15.062 3.462 -7.394 1.00 71.62 166 ILE A O 1
ATOM 1312 N N . THR A 1 167 ? -15.931 5.523 -7.659 1.00 79.06 167 THR A N 1
ATOM 1313 C CA . THR A 1 167 ? -15.038 5.899 -8.755 1.00 79.06 167 THR A CA 1
ATOM 1314 C C . THR A 1 167 ? -13.730 6.412 -8.164 1.00 79.06 167 THR A C 1
ATOM 1316 O O . THR A 1 167 ? -13.646 7.548 -7.707 1.00 79.06 167 THR A O 1
ATOM 1319 N N . ASP A 1 168 ? -12.718 5.553 -8.153 1.00 81.94 168 ASP A N 1
ATOM 1320 C CA . ASP A 1 168 ? -11.386 5.843 -7.631 1.00 81.94 168 ASP A CA 1
ATOM 1321 C C . ASP A 1 168 ? -10.346 5.244 -8.578 1.00 81.94 168 ASP A C 1
ATOM 1323 O O . ASP A 1 168 ? -10.276 4.025 -8.742 1.00 81.94 168 ASP A O 1
ATOM 1327 N N . ALA A 1 169 ? -9.541 6.108 -9.199 1.00 83.06 169 ALA A N 1
ATOM 1328 C CA . ALA A 1 169 ? -8.529 5.722 -10.178 1.00 83.06 169 ALA A CA 1
ATOM 1329 C C . ALA A 1 169 ? -7.431 4.820 -9.579 1.00 83.06 169 ALA A C 1
ATOM 1331 O O . ALA A 1 169 ? -6.825 4.025 -10.298 1.00 83.06 169 ALA A O 1
ATOM 1332 N N . ARG A 1 170 ? -7.196 4.873 -8.261 1.00 86.19 170 ARG A N 1
ATOM 1333 C CA . ARG A 1 170 ? -6.208 4.010 -7.593 1.00 86.19 170 ARG A CA 1
ATOM 1334 C C . ARG A 1 170 ? -6.559 2.528 -7.734 1.00 86.19 170 ARG A C 1
ATOM 1336 O O . ARG A 1 170 ? -5.662 1.700 -7.840 1.00 86.19 170 ARG A O 1
ATOM 1343 N N . ARG A 1 171 ? -7.851 2.177 -7.783 1.00 89.44 171 ARG A N 1
ATOM 1344 C CA . ARG A 1 171 ? -8.313 0.781 -7.886 1.00 89.44 171 ARG A CA 1
ATOM 1345 C C . ARG A 1 171 ? -7.832 0.096 -9.173 1.00 89.44 171 ARG A C 1
ATOM 1347 O O . ARG A 1 171 ? -7.131 -0.914 -9.062 1.00 89.44 171 ARG A O 1
ATOM 1354 N N . PRO A 1 172 ? -8.162 0.593 -10.383 1.00 90.50 172 PRO A N 1
ATOM 1355 C CA . PRO A 1 172 ? -7.635 0.013 -11.613 1.00 90.50 172 PRO A CA 1
ATOM 1356 C C . PRO A 1 172 ? -6.112 0.148 -11.704 1.00 90.50 172 PRO A C 1
ATOM 1358 O O . PRO A 1 172 ? -5.467 -0.783 -12.174 1.00 90.50 172 PRO A O 1
ATOM 1361 N N . LEU A 1 173 ? -5.501 1.211 -11.166 1.00 89.31 173 LEU A N 1
ATOM 1362 C CA . LEU A 1 173 ? -4.039 1.317 -11.120 1.00 89.31 173 LEU A CA 1
ATOM 1363 C C . LEU A 1 173 ? -3.400 0.163 -10.328 1.00 89.31 173 LEU A C 1
ATOM 1365 O O . LEU A 1 173 ? -2.538 -0.540 -10.854 1.00 89.31 173 LEU A O 1
ATOM 1369 N N . PHE A 1 174 ? -3.846 -0.087 -9.095 1.00 91.56 174 PHE A N 1
ATOM 1370 C CA . PHE A 1 174 ? -3.337 -1.184 -8.268 1.00 91.56 174 PHE A CA 1
ATOM 1371 C C . PHE A 1 174 ? -3.606 -2.548 -8.902 1.00 91.56 174 PHE A C 1
ATOM 1373 O O . PHE A 1 174 ? -2.710 -3.390 -8.941 1.00 91.56 174 PHE A O 1
ATOM 1380 N N . LYS A 1 175 ? -4.788 -2.762 -9.495 1.00 94.38 175 LYS A N 1
ATOM 1381 C CA . LYS A 1 175 ? -5.060 -3.989 -10.259 1.00 94.38 175 LYS A CA 1
ATOM 1382 C C . LYS A 1 175 ? -4.123 -4.148 -11.453 1.00 94.38 175 LYS A C 1
ATOM 1384 O O . LYS A 1 175 ? -3.673 -5.265 -11.707 1.00 94.38 175 LYS A O 1
ATOM 1389 N N . ALA A 1 176 ? -3.812 -3.069 -12.168 1.00 91.56 176 ALA A N 1
ATOM 1390 C CA . ALA A 1 176 ? -2.883 -3.095 -13.290 1.00 91.56 176 ALA A CA 1
ATOM 1391 C C . ALA A 1 176 ? -1.478 -3.501 -12.831 1.00 91.56 176 ALA A C 1
ATOM 1393 O O . ALA A 1 176 ? -0.910 -4.450 -13.374 1.00 91.56 176 ALA A O 1
ATOM 1394 N N . VAL A 1 177 ? -0.966 -2.848 -11.779 1.00 90.81 177 VAL A N 1
ATOM 1395 C CA . VAL A 1 177 ? 0.326 -3.171 -11.153 1.00 90.81 177 VAL A CA 1
ATOM 1396 C C . VAL A 1 177 ? 0.364 -4.639 -10.737 1.00 90.81 177 VAL A C 1
ATOM 1398 O O . VAL A 1 177 ? 1.248 -5.372 -11.176 1.00 90.81 177 VAL A O 1
ATOM 1401 N N . ILE A 1 178 ? -0.617 -5.105 -9.960 1.00 94.06 178 ILE A N 1
ATOM 1402 C CA . ILE A 1 178 ? -0.639 -6.477 -9.440 1.00 94.06 178 ILE A CA 1
ATOM 1403 C C . ILE A 1 178 ? -0.693 -7.516 -10.571 1.00 94.06 178 ILE A C 1
ATOM 1405 O O . ILE A 1 178 ? 0.034 -8.512 -10.528 1.00 94.06 178 ILE A O 1
ATOM 1409 N N . ASN A 1 179 ? -1.518 -7.299 -11.600 1.00 95.81 179 ASN A N 1
ATOM 1410 C CA . ASN A 1 179 ? -1.618 -8.238 -12.720 1.00 95.81 179 ASN A CA 1
ATOM 1411 C C . ASN A 1 179 ? -0.324 -8.285 -13.538 1.00 95.81 179 ASN A C 1
ATOM 1413 O O . ASN A 1 179 ? 0.123 -9.378 -13.876 1.00 95.81 179 ASN A O 1
ATOM 1417 N N . ILE A 1 180 ? 0.325 -7.142 -13.789 1.00 90.38 180 ILE A N 1
ATOM 1418 C CA . ILE A 1 180 ? 1.648 -7.133 -14.428 1.00 90.38 180 ILE A CA 1
ATOM 1419 C C . ILE A 1 180 ? 2.655 -7.867 -13.545 1.00 90.38 180 ILE A C 1
ATOM 1421 O O . ILE A 1 180 ? 3.344 -8.751 -14.044 1.00 90.38 180 ILE A O 1
ATOM 1425 N N . LEU A 1 181 ? 2.730 -7.564 -12.243 1.00 90.12 181 LEU A N 1
ATOM 1426 C CA . LEU A 1 181 ? 3.637 -8.239 -11.306 1.00 90.12 181 LEU A CA 1
ATOM 1427 C C . LEU A 1 181 ? 3.436 -9.763 -11.299 1.00 90.12 181 LEU A C 1
ATOM 1429 O O . LEU A 1 181 ? 4.429 -10.485 -11.274 1.00 90.12 181 LEU A O 1
ATOM 1433 N N . SER A 1 182 ? 2.189 -10.218 -11.446 1.00 94.38 182 SER A N 1
ATOM 1434 C CA . SER A 1 182 ? 1.772 -11.628 -11.526 1.00 94.38 182 SER A CA 1
ATOM 1435 C C . SER A 1 182 ? 1.842 -12.234 -12.939 1.00 94.38 182 SER A C 1
ATOM 1437 O O . SER A 1 182 ? 1.195 -13.245 -13.201 1.00 94.38 182 SER A O 1
ATOM 1439 N N . GLU A 1 183 ? 2.564 -11.599 -13.868 1.00 95.12 183 GLU A N 1
ATOM 1440 C CA . GLU A 1 183 ? 2.763 -12.035 -15.264 1.00 95.12 183 GLU A CA 1
ATOM 1441 C C . GLU A 1 183 ? 1.483 -12.097 -16.130 1.00 95.12 183 GLU A C 1
ATOM 1443 O O . GLU A 1 183 ? 1.514 -12.521 -17.285 1.00 95.12 183 GLU A O 1
ATOM 1448 N N . LYS A 1 184 ? 0.361 -11.562 -15.638 1.00 96.69 184 LYS A N 1
ATOM 1449 C CA . LYS A 1 184 ? -0.924 -11.413 -16.348 1.00 96.69 184 LYS A CA 1
ATOM 1450 C C . LYS A 1 184 ? -0.975 -10.074 -17.088 1.00 96.69 184 LYS A C 1
ATOM 1452 O O . LYS A 1 184 ? -1.780 -9.189 -16.796 1.00 96.69 184 LYS A O 1
ATOM 1457 N N . VAL A 1 185 ? -0.046 -9.878 -18.024 1.00 95.19 185 VAL A N 1
ATOM 1458 C CA . VAL A 1 185 ? 0.180 -8.575 -18.683 1.00 95.19 185 VAL A CA 1
ATOM 1459 C C . VAL A 1 185 ? -1.053 -8.090 -19.458 1.00 95.19 185 VAL A C 1
ATOM 1461 O O . VAL A 1 185 ? -1.333 -6.892 -19.459 1.00 95.19 185 VAL A O 1
ATOM 1464 N N . SER A 1 186 ? -1.809 -8.995 -20.089 1.00 96.44 186 SER A N 1
ATOM 1465 C CA . SER A 1 186 ? -3.050 -8.672 -20.810 1.00 96.44 186 SER A CA 1
ATOM 1466 C C . SER A 1 186 ? -4.118 -8.069 -19.900 1.00 96.44 186 SER A C 1
ATOM 1468 O O . SER A 1 186 ? -4.726 -7.057 -20.242 1.00 96.44 186 SER A O 1
ATOM 1470 N N . GLU A 1 187 ? -4.329 -8.661 -18.730 1.00 96.56 187 GLU A N 1
ATOM 1471 C CA . GLU A 1 187 ? -5.247 -8.183 -17.699 1.00 96.56 187 GLU A CA 1
ATOM 1472 C C . GLU A 1 187 ? -4.749 -6.857 -17.132 1.00 96.56 187 GLU A C 1
ATOM 1474 O O . GLU A 1 187 ? -5.524 -5.914 -16.990 1.00 96.56 187 GLU A O 1
ATOM 1479 N N . GLY A 1 188 ? -3.439 -6.756 -16.889 1.00 93.56 188 GLY A N 1
ATOM 1480 C CA . GLY A 1 188 ? -2.801 -5.519 -16.453 1.00 93.56 188 GLY A CA 1
ATOM 1481 C C . GLY A 1 188 ? -3.045 -4.354 -17.412 1.00 93.56 188 GLY A C 1
ATOM 1482 O O . GLY A 1 188 ? -3.337 -3.247 -16.967 1.00 93.56 188 GLY A O 1
ATOM 1483 N N . LYS A 1 189 ? -3.006 -4.609 -18.726 1.00 95.31 189 LYS A N 1
ATOM 1484 C CA . LYS A 1 189 ? -3.295 -3.599 -19.752 1.00 95.31 189 LYS A CA 1
ATOM 1485 C C . LYS A 1 189 ? -4.734 -3.094 -19.691 1.00 95.31 189 LYS A C 1
ATOM 1487 O O . LYS A 1 189 ? -4.934 -1.886 -19.725 1.00 95.31 189 LYS A O 1
ATOM 1492 N N . LYS A 1 190 ? -5.712 -3.993 -19.533 1.00 96.69 190 LYS A N 1
ATOM 1493 C CA . LYS A 1 190 ? -7.133 -3.613 -19.411 1.00 96.69 190 LYS A CA 1
ATOM 1494 C C . LYS A 1 190 ? -7.356 -2.663 -18.234 1.00 96.69 190 LYS A C 1
ATOM 1496 O O . LYS A 1 190 ? -8.003 -1.635 -18.382 1.00 96.69 190 LYS A O 1
ATOM 1501 N N . TYR A 1 191 ? -6.773 -2.980 -17.079 1.00 92.94 191 TYR A N 1
ATOM 1502 C CA . TYR A 1 191 ? -6.890 -2.122 -15.900 1.00 92.94 191 TYR A CA 1
ATOM 1503 C C . TYR A 1 191 ? -6.107 -0.810 -16.036 1.00 92.94 191 TYR A C 1
ATOM 1505 O O . TYR A 1 191 ? -6.542 0.220 -15.538 1.00 92.94 191 TYR A O 1
ATOM 1513 N N . TRP A 1 192 ? -4.972 -0.803 -16.736 1.00 88.38 192 TR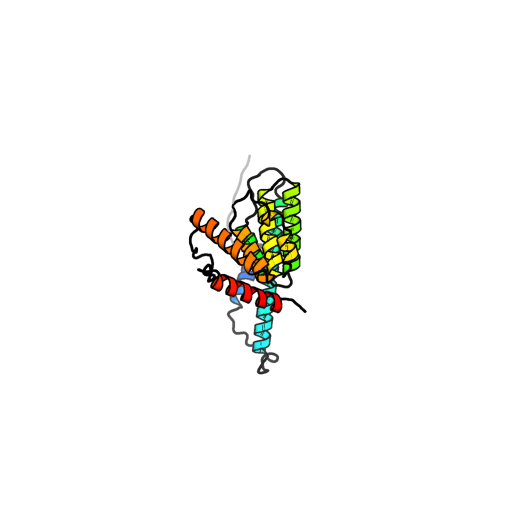P A N 1
ATOM 1514 C CA . TRP A 1 192 ? -4.264 0.442 -17.041 1.00 88.38 192 TRP A CA 1
ATOM 1515 C C . TRP A 1 192 ? -5.093 1.374 -17.939 1.00 88.38 192 TRP A C 1
ATOM 1517 O O . TRP A 1 192 ? -5.132 2.581 -17.707 1.00 88.38 192 TRP A O 1
ATOM 1527 N N . GLU A 1 193 ? -5.777 0.820 -18.940 1.00 91.75 193 GLU A N 1
ATOM 1528 C CA . GLU A 1 193 ? -6.690 1.570 -19.810 1.00 91.75 193 GLU A CA 1
ATOM 1529 C C . GLU A 1 193 ? -7.876 2.140 -19.011 1.00 91.75 193 GLU A C 1
ATOM 1531 O O . GLU A 1 193 ? -8.165 3.327 -19.133 1.00 91.75 193 GLU A O 1
ATOM 1536 N N . GLU A 1 194 ? -8.475 1.356 -18.107 1.00 89.81 194 GLU A N 1
ATOM 1537 C CA . GLU A 1 194 ? -9.523 1.831 -17.184 1.00 89.81 194 GLU A CA 1
ATOM 1538 C C . GLU A 1 194 ? -9.020 2.974 -16.280 1.00 89.81 194 GLU A C 1
ATOM 1540 O O . GLU A 1 194 ? -9.696 3.985 -16.093 1.00 89.81 194 GLU A O 1
ATOM 1545 N N . PHE A 1 195 ? -7.800 2.862 -15.745 1.00 87.44 195 PHE A N 1
ATOM 1546 C CA . PHE A 1 195 ? -7.168 3.932 -14.967 1.00 87.44 195 PHE A CA 1
ATOM 1547 C C . PHE A 1 195 ? -7.030 5.230 -15.773 1.00 87.44 195 PHE A C 1
ATOM 1549 O O . PHE A 1 195 ? -7.353 6.312 -15.271 1.00 87.44 195 PHE A O 1
ATOM 1556 N N . ARG A 1 196 ? -6.559 5.126 -17.020 1.00 83.31 196 ARG A N 1
ATOM 1557 C CA . ARG A 1 196 ? -6.419 6.265 -17.937 1.00 83.31 196 ARG A CA 1
ATOM 1558 C C . ARG A 1 196 ? -7.771 6.912 -18.225 1.00 83.31 196 ARG A C 1
ATOM 1560 O O . ARG A 1 196 ? -7.885 8.127 -18.084 1.00 83.31 196 ARG A O 1
ATOM 1567 N N . GLU A 1 197 ? -8.789 6.108 -18.521 1.00 86.81 197 GLU A N 1
ATOM 1568 C CA . GLU A 1 197 ? -10.151 6.579 -18.782 1.00 86.81 197 GLU A CA 1
ATOM 1569 C C . GLU A 1 197 ? -10.726 7.356 -17.587 1.00 86.81 197 GLU A C 1
ATOM 1571 O O . GLU A 1 197 ? -11.232 8.468 -17.753 1.00 86.81 197 GLU A O 1
ATOM 1576 N N . ILE A 1 198 ? -10.602 6.829 -16.361 1.00 81.94 198 ILE A N 1
ATOM 1577 C CA . ILE A 1 198 ? -11.079 7.530 -15.157 1.00 81.94 198 ILE A CA 1
ATOM 1578 C C . ILE A 1 198 ? -10.358 8.873 -14.989 1.00 81.94 198 ILE A C 1
ATOM 1580 O O . ILE A 1 198 ? -11.004 9.881 -14.697 1.00 81.94 198 ILE A O 1
ATOM 1584 N N . ARG A 1 199 ? -9.034 8.916 -15.186 1.00 77.19 199 ARG A N 1
ATOM 1585 C CA . ARG A 1 199 ? -8.259 10.160 -15.053 1.00 77.19 199 ARG A CA 1
ATOM 1586 C C . ARG A 1 199 ? -8.658 11.219 -16.069 1.00 77.19 199 ARG A C 1
ATOM 1588 O O . ARG A 1 199 ? -8.819 12.381 -15.690 1.00 77.19 199 ARG A O 1
ATOM 1595 N N . GLU A 1 200 ? -8.832 10.814 -17.322 1.00 79.62 200 GLU A N 1
ATOM 1596 C CA . GLU A 1 200 ? -9.263 11.688 -18.415 1.00 79.62 200 GLU A CA 1
ATOM 1597 C C . GLU A 1 200 ? -10.670 12.240 -18.138 1.00 79.62 200 GLU A C 1
ATOM 1599 O O . GLU A 1 200 ? -10.881 13.455 -18.186 1.00 79.62 200 GLU A O 1
ATOM 1604 N N . ASN A 1 201 ? -11.601 11.381 -17.709 1.00 81.06 201 ASN A N 1
ATOM 1605 C CA . ASN A 1 201 ? -12.967 11.773 -17.351 1.00 81.06 201 ASN A CA 1
ATOM 1606 C C . ASN A 1 201 ? -13.025 12.721 -16.142 1.00 81.06 201 ASN A C 1
ATOM 1608 O O . ASN A 1 201 ? -13.844 13.641 -16.106 1.00 81.06 201 ASN A O 1
ATOM 1612 N N . MET A 1 202 ? -12.140 12.535 -15.161 1.00 74.12 202 MET A N 1
ATOM 1613 C CA . MET A 1 202 ? -12.051 13.390 -13.973 1.00 74.12 202 MET A CA 1
ATOM 1614 C C . MET A 1 202 ? -11.248 14.679 -14.194 1.00 74.12 202 MET A C 1
ATOM 1616 O O . MET A 1 202 ? -11.173 15.501 -13.280 1.00 74.12 202 MET A O 1
ATOM 1620 N N . ARG A 1 203 ? -10.653 14.880 -15.382 1.00 72.56 203 ARG A N 1
ATOM 1621 C CA . ARG A 1 203 ? -9.732 15.995 -15.681 1.00 72.56 203 ARG A CA 1
ATOM 1622 C C . ARG A 1 203 ? -8.613 16.122 -14.643 1.00 72.56 203 ARG A C 1
ATOM 1624 O O . ARG A 1 203 ? -8.225 17.231 -14.270 1.00 72.56 203 ARG A O 1
ATOM 1631 N N . LEU A 1 204 ? -8.125 14.987 -14.142 1.00 63.22 204 LEU A N 1
ATOM 1632 C CA . LEU A 1 204 ? -7.033 14.988 -13.175 1.00 63.22 204 LEU A CA 1
ATOM 1633 C C . LEU A 1 204 ? -5.766 15.507 -13.870 1.00 63.22 204 LEU A C 1
ATOM 1635 O O . LEU A 1 204 ? -5.463 15.036 -14.968 1.00 63.22 204 LEU A O 1
ATOM 1639 N N . PRO A 1 205 ? -5.035 16.465 -13.268 1.00 58.06 205 PRO A N 1
ATOM 1640 C CA . PRO A 1 205 ? -3.834 17.020 -13.879 1.00 58.06 205 PRO A CA 1
ATOM 1641 C C . PRO A 1 205 ? -2.830 15.909 -14.193 1.00 58.06 205 PRO A C 1
ATOM 1643 O O . PRO A 1 205 ? -2.762 14.896 -13.488 1.00 58.06 205 PRO A O 1
ATOM 1646 N N . GLU A 1 206 ? -2.071 16.086 -15.276 1.00 53.22 206 GLU A N 1
ATOM 1647 C CA . GLU A 1 206 ? -1.126 15.069 -15.741 1.00 53.22 206 GLU A CA 1
ATOM 1648 C C . GLU A 1 206 ? -0.010 14.818 -14.721 1.00 53.22 206 GLU A C 1
ATOM 1650 O O . GLU A 1 206 ? 0.399 13.669 -14.593 1.00 53.22 206 GLU A O 1
ATOM 1655 N N . THR A 1 207 ? 0.367 15.827 -13.927 1.00 52.06 207 THR A N 1
ATOM 1656 C CA . THR A 1 207 ? 1.297 15.762 -12.786 1.00 52.06 207 THR A CA 1
ATOM 1657 C C . THR A 1 207 ? 1.122 17.005 -11.907 1.00 52.06 207 THR A C 1
ATOM 1659 O O . THR A 1 207 ? 0.975 18.107 -12.441 1.00 52.06 207 THR A O 1
ATOM 1662 N N . SER A 1 208 ? 1.184 16.873 -10.585 1.00 43.88 208 SER A N 1
ATOM 1663 C CA . SER A 1 208 ? 1.466 17.994 -9.683 1.00 43.88 208 SER A CA 1
ATOM 1664 C C . SER A 1 208 ? 2.963 18.031 -9.351 1.00 43.88 208 SER A C 1
ATOM 1666 O O . SER A 1 208 ? 3.629 16.999 -9.349 1.00 43.88 208 SER A O 1
ATOM 1668 N N . GLU A 1 209 ? 3.520 19.210 -9.055 1.00 41.25 209 GLU A N 1
ATOM 1669 C CA . GLU A 1 209 ? 4.927 19.351 -8.625 1.00 41.25 209 GLU A CA 1
ATOM 1670 C C . GLU A 1 209 ? 5.242 18.572 -7.323 1.00 41.25 209 GLU A C 1
ATOM 1672 O O . GLU A 1 209 ? 6.409 18.367 -6.994 1.00 41.25 209 GLU A O 1
ATOM 1677 N N . GLU A 1 210 ? 4.214 18.110 -6.594 1.00 44.03 210 GLU A N 1
ATOM 1678 C CA . GLU A 1 210 ? 4.337 17.278 -5.389 1.00 44.03 210 GLU A CA 1
ATOM 1679 C C . GLU A 1 210 ? 4.568 15.778 -5.689 1.00 44.03 210 GLU A C 1
ATOM 1681 O O . GLU A 1 210 ? 4.993 15.057 -4.787 1.00 44.03 210 GLU A O 1
ATOM 1686 N N . ASP A 1 211 ? 4.358 15.301 -6.926 1.00 45.72 211 ASP A N 1
ATOM 1687 C CA . ASP A 1 211 ? 4.363 13.861 -7.272 1.00 45.72 211 ASP A CA 1
ATOM 1688 C C . ASP A 1 211 ? 5.773 13.256 -7.486 1.00 45.72 211 ASP A C 1
ATOM 1690 O O . ASP A 1 211 ? 5.931 12.063 -7.763 1.00 45.72 211 ASP A O 1
ATOM 1694 N N . GLY A 1 212 ? 6.833 14.055 -7.318 1.00 40.66 212 GLY A N 1
ATOM 1695 C CA . GLY A 1 212 ? 8.215 13.606 -7.513 1.00 40.66 212 GLY A CA 1
ATOM 1696 C C . GLY A 1 212 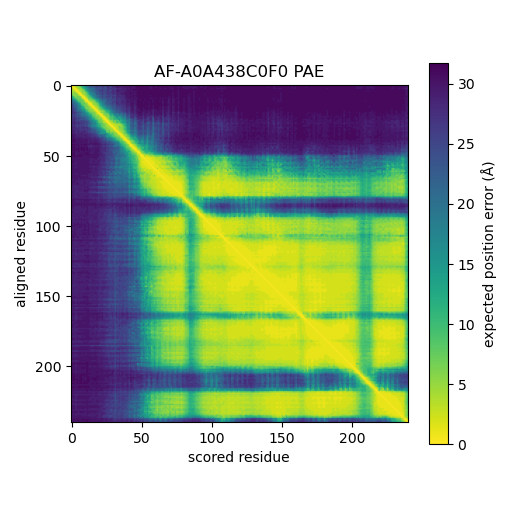? 8.534 13.216 -8.972 1.00 40.66 212 GLY A C 1
ATOM 1697 O O . GLY A 1 212 ? 7.783 13.536 -9.890 1.00 40.66 212 GLY A O 1
ATOM 1698 N N . PRO A 1 213 ? 9.672 12.545 -9.241 1.00 37.50 213 PRO A N 1
ATOM 1699 C CA . PRO A 1 213 ? 10.127 12.233 -10.602 1.00 37.50 213 PRO A CA 1
ATOM 1700 C C . PRO A 1 213 ? 9.339 11.105 -11.299 1.00 37.50 213 PRO A C 1
ATOM 1702 O O . PRO A 1 213 ? 9.728 10.681 -12.390 1.00 37.50 213 PRO A O 1
ATOM 1705 N N . TYR A 1 214 ? 8.249 10.607 -10.708 1.00 43.28 214 TYR A N 1
ATOM 1706 C CA . TYR A 1 214 ? 7.3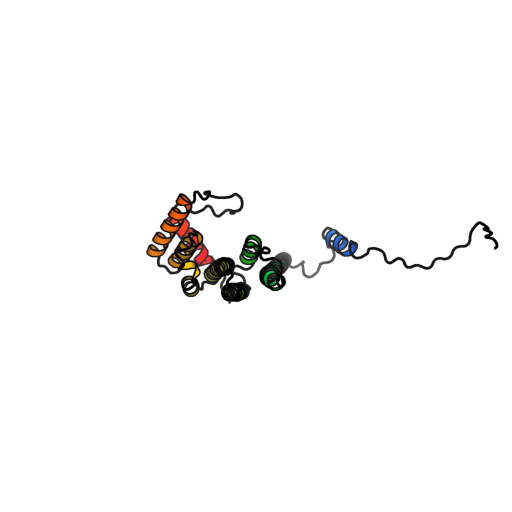77 9.616 -11.333 1.00 43.28 214 TYR A CA 1
ATOM 1707 C C . TYR A 1 214 ? 6.453 10.309 -12.334 1.00 43.28 214 TYR A C 1
ATOM 1709 O O . TYR A 1 214 ? 5.270 10.525 -12.088 1.00 43.28 214 TYR A O 1
ATOM 1717 N N . ILE A 1 215 ? 7.016 10.659 -13.492 1.00 47.50 215 ILE A N 1
ATOM 1718 C CA . ILE A 1 215 ? 6.235 10.986 -14.684 1.00 47.50 215 ILE A CA 1
ATOM 1719 C C . ILE A 1 215 ? 5.245 9.836 -14.869 1.00 47.50 215 ILE A C 1
ATOM 1721 O O . ILE A 1 215 ? 5.652 8.685 -15.049 1.00 47.50 215 ILE A O 1
ATOM 1725 N N . LEU A 1 216 ? 3.949 10.135 -14.778 1.00 57.59 216 LEU A N 1
ATOM 1726 C CA . LEU A 1 216 ? 2.911 9.176 -15.114 1.00 57.59 216 LEU A CA 1
ATOM 1727 C C . LEU A 1 216 ? 3.190 8.674 -16.521 1.00 57.59 216 LEU A C 1
ATOM 1729 O O . LEU A 1 216 ? 3.152 9.451 -17.470 1.00 57.59 216 LEU A O 1
ATOM 1733 N N . ALA A 1 217 ? 3.530 7.390 -16.624 1.00 60.91 217 ALA A N 1
ATOM 1734 C CA . ALA A 1 217 ? 3.858 6.759 -17.887 1.00 60.91 217 ALA A CA 1
ATOM 1735 C C . ALA A 1 217 ? 2.830 7.155 -18.954 1.00 60.91 217 ALA A C 1
ATOM 1737 O O . ALA A 1 217 ? 1.616 7.016 -18.760 1.00 60.91 217 ALA A O 1
ATOM 1738 N N . ASN A 1 218 ? 3.315 7.675 -20.079 1.00 68.75 218 ASN A N 1
ATOM 1739 C CA . ASN A 1 218 ? 2.440 8.232 -21.107 1.00 68.75 218 ASN A CA 1
ATOM 1740 C C . ASN A 1 218 ? 1.748 7.126 -21.907 1.00 68.75 218 ASN A C 1
ATOM 1742 O O . ASN A 1 218 ? 0.710 7.347 -22.525 1.00 68.75 218 ASN A O 1
ATOM 1746 N N . ASN A 1 219 ? 2.313 5.920 -21.876 1.00 84.94 219 ASN A N 1
ATOM 1747 C CA . ASN A 1 219 ? 1.800 4.733 -22.538 1.00 84.94 219 ASN A CA 1
ATOM 1748 C C . ASN A 1 219 ? 2.010 3.482 -21.668 1.00 84.94 219 ASN A C 1
ATOM 1750 O O . ASN A 1 219 ? 2.747 3.484 -20.680 1.00 84.94 219 ASN A O 1
ATOM 1754 N N . PHE A 1 220 ? 1.351 2.392 -22.059 1.00 87.44 220 PHE A N 1
ATOM 1755 C CA . PHE A 1 220 ? 1.405 1.131 -21.324 1.00 87.44 220 PHE A CA 1
ATOM 1756 C C . PHE A 1 220 ? 2.812 0.514 -21.268 1.00 87.44 220 PHE A C 1
ATOM 1758 O O . PHE A 1 220 ? 3.155 -0.110 -20.268 1.00 87.44 220 PHE A O 1
ATOM 1765 N N . ASP A 1 221 ? 3.643 0.688 -22.300 1.00 88.94 221 ASP A N 1
ATOM 1766 C CA . ASP A 1 221 ? 4.982 0.087 -22.334 1.00 88.94 221 ASP A CA 1
ATOM 1767 C C . ASP A 1 221 ? 5.929 0.743 -21.322 1.00 88.94 221 ASP A C 1
ATOM 1769 O O . ASP A 1 221 ? 6.709 0.056 -20.661 1.00 88.94 221 ASP A O 1
ATOM 1773 N N . GLU A 1 222 ? 5.846 2.063 -21.159 1.00 84.06 222 GLU A N 1
ATOM 1774 C CA . GLU A 1 222 ? 6.535 2.799 -20.093 1.00 84.06 222 GLU A CA 1
ATOM 1775 C C . GLU A 1 222 ? 6.041 2.372 -18.713 1.00 84.06 222 GLU A C 1
ATOM 1777 O O . GLU A 1 222 ? 6.853 2.062 -17.839 1.00 84.06 222 GLU A O 1
ATOM 1782 N N . PHE A 1 223 ? 4.721 2.275 -18.535 1.00 83.00 223 PHE A N 1
ATOM 1783 C CA . PHE A 1 223 ? 4.126 1.844 -17.272 1.00 83.00 223 PHE A CA 1
ATOM 1784 C C . PHE A 1 223 ? 4.605 0.442 -16.894 1.00 83.00 223 PHE A C 1
ATOM 1786 O O . PHE A 1 223 ? 5.087 0.214 -15.785 1.00 83.00 223 PHE A O 1
ATOM 1793 N N . LYS A 1 224 ? 4.563 -0.490 -17.849 1.00 87.00 224 LYS A N 1
ATOM 1794 C CA . LYS A 1 224 ? 5.051 -1.853 -17.665 1.00 87.00 224 LYS A CA 1
ATOM 1795 C C . LYS A 1 224 ? 6.521 -1.865 -17.253 1.00 87.00 224 LYS A C 1
ATOM 1797 O O . LYS A 1 224 ? 6.862 -2.594 -16.332 1.00 87.00 224 LYS A O 1
ATOM 1802 N N . LYS A 1 225 ? 7.387 -1.057 -17.878 1.00 84.50 225 LYS A N 1
ATOM 1803 C CA . LYS A 1 225 ? 8.807 -0.961 -17.484 1.00 84.50 225 LYS A CA 1
ATOM 1804 C C . LYS A 1 225 ? 8.969 -0.521 -16.028 1.00 84.50 225 LYS A C 1
ATOM 1806 O O . LYS A 1 225 ? 9.782 -1.111 -15.326 1.00 84.50 225 LYS A O 1
ATOM 1811 N N . ILE A 1 226 ? 8.186 0.456 -15.566 1.00 83.88 226 ILE A N 1
ATOM 1812 C CA . ILE A 1 226 ? 8.202 0.902 -14.162 1.00 83.88 226 ILE A CA 1
ATOM 1813 C C . ILE A 1 226 ? 7.784 -0.242 -13.230 1.00 83.88 226 ILE A C 1
ATOM 1815 O O . ILE A 1 226 ? 8.466 -0.516 -12.247 1.00 83.88 226 ILE A O 1
ATOM 1819 N N . VAL A 1 227 ? 6.711 -0.965 -13.562 1.00 84.31 227 VAL A N 1
ATOM 1820 C CA . VAL A 1 227 ? 6.250 -2.104 -12.750 1.00 84.31 227 VAL A CA 1
ATOM 1821 C C . VAL A 1 227 ? 7.264 -3.257 -12.749 1.00 84.31 227 VAL A C 1
ATOM 1823 O O . VAL A 1 227 ? 7.438 -3.939 -11.741 1.00 84.31 227 VAL A O 1
ATOM 1826 N N . GLU A 1 228 ? 7.979 -3.469 -13.852 1.00 84.69 228 GLU A N 1
ATOM 1827 C CA . GLU A 1 228 ? 9.060 -4.455 -13.932 1.00 84.69 228 GLU A CA 1
ATOM 1828 C C . GLU A 1 228 ? 10.274 -4.074 -13.072 1.00 84.69 228 GLU A C 1
ATOM 1830 O O . GLU A 1 228 ? 10.863 -4.948 -12.434 1.00 84.69 228 GLU A O 1
ATOM 1835 N N . LEU A 1 229 ? 10.618 -2.783 -12.996 1.00 85.06 229 LEU A N 1
ATOM 1836 C CA . LEU A 1 229 ? 11.626 -2.281 -12.054 1.00 85.06 229 LEU A CA 1
ATOM 1837 C C . LEU A 1 229 ? 11.180 -2.503 -10.605 1.00 85.06 229 LEU A C 1
ATOM 1839 O O . LEU A 1 229 ? 11.919 -3.106 -9.831 1.00 85.06 229 LEU A O 1
ATOM 1843 N N . LEU A 1 230 ? 9.931 -2.157 -10.279 1.00 84.25 230 LEU A N 1
ATOM 1844 C CA . LEU A 1 230 ? 9.347 -2.431 -8.964 1.00 84.25 230 LEU A CA 1
ATOM 1845 C C . LEU A 1 230 ? 9.427 -3.925 -8.605 1.00 84.25 230 LEU A C 1
ATOM 1847 O O . LEU A 1 230 ? 9.759 -4.279 -7.474 1.00 84.25 230 LEU A O 1
ATOM 1851 N N . ARG A 1 231 ? 9.181 -4.833 -9.561 1.00 85.94 231 ARG A N 1
ATOM 1852 C CA . ARG A 1 231 ? 9.332 -6.280 -9.329 1.00 85.94 231 ARG A CA 1
ATOM 1853 C C . ARG A 1 231 ? 10.758 -6.641 -8.910 1.00 85.94 231 ARG A C 1
ATOM 1855 O O . ARG A 1 231 ? 10.936 -7.508 -8.052 1.00 85.94 231 ARG A O 1
ATOM 1862 N N . GLN A 1 232 ? 11.763 -6.034 -9.538 1.00 85.00 232 GLN A N 1
ATOM 1863 C CA . GLN A 1 232 ? 13.169 -6.262 -9.196 1.00 85.00 232 GLN A CA 1
ATOM 1864 C C . GLN A 1 232 ? 13.474 -5.733 -7.798 1.00 85.00 232 GLN A C 1
ATOM 1866 O O . GLN A 1 232 ? 14.052 -6.462 -6.993 1.00 85.00 232 GLN A O 1
ATOM 1871 N N . ASP A 1 233 ? 13.004 -4.530 -7.476 1.00 82.94 233 ASP A N 1
ATOM 1872 C CA . ASP A 1 233 ? 13.198 -3.934 -6.157 1.00 82.94 233 ASP A CA 1
ATOM 1873 C C . ASP A 1 233 ? 12.556 -4.795 -5.061 1.00 82.94 233 ASP A C 1
ATOM 1875 O O . ASP A 1 233 ? 13.210 -5.101 -4.067 1.00 82.94 233 ASP A O 1
ATOM 1879 N N . ILE A 1 234 ? 11.322 -5.281 -5.257 1.00 83.38 234 ILE A N 1
ATOM 1880 C CA . ILE A 1 234 ? 10.633 -6.161 -4.291 1.00 83.38 234 ILE A CA 1
ATOM 1881 C C . ILE A 1 234 ? 11.419 -7.462 -4.084 1.00 83.38 234 ILE A C 1
ATOM 1883 O O . ILE A 1 234 ? 11.544 -7.945 -2.958 1.00 83.38 234 ILE A O 1
ATOM 1887 N N . LYS A 1 235 ? 11.978 -8.040 -5.156 1.00 85.06 235 LYS A N 1
ATOM 1888 C CA . LYS A 1 235 ? 12.828 -9.239 -5.060 1.00 85.06 235 LYS A CA 1
ATOM 1889 C C . LYS A 1 235 ? 14.115 -8.963 -4.278 1.00 85.06 235 LYS A C 1
ATOM 1891 O O . LYS A 1 235 ? 14.521 -9.818 -3.496 1.00 85.06 235 LYS A O 1
ATOM 1896 N N . ASN A 1 236 ? 14.715 -7.789 -4.461 1.00 80.88 236 ASN A N 1
ATOM 1897 C CA . ASN A 1 236 ? 15.955 -7.380 -3.798 1.00 80.88 236 ASN A CA 1
ATOM 1898 C C . ASN A 1 236 ? 15.745 -6.967 -2.332 1.00 80.88 236 ASN A C 1
ATOM 1900 O O . ASN A 1 236 ? 16.656 -7.111 -1.521 1.00 80.88 236 ASN A O 1
ATOM 1904 N N . ALA A 1 237 ? 14.560 -6.455 -1.992 1.00 74.75 237 ALA A N 1
ATOM 1905 C CA . ALA A 1 237 ? 14.222 -5.976 -0.656 1.00 74.75 237 ALA A CA 1
ATOM 1906 C C . ALA A 1 237 ? 13.825 -7.087 0.323 1.00 74.75 237 ALA A C 1
ATOM 1908 O O . ALA A 1 237 ? 13.785 -6.830 1.526 1.00 74.75 237 ALA A O 1
ATOM 1909 N N . LYS A 1 238 ? 13.527 -8.308 -0.153 1.00 57.69 238 LYS A N 1
ATOM 1910 C CA . LYS A 1 238 ? 13.226 -9.440 0.735 1.00 57.69 238 LYS A CA 1
ATOM 1911 C C . LYS A 1 238 ? 14.403 -9.654 1.696 1.00 57.69 238 LYS A C 1
ATOM 1913 O O . LYS A 1 238 ? 15.490 -10.006 1.236 1.00 57.69 238 LYS A O 1
ATOM 1918 N N . PRO A 1 239 ? 14.216 -9.447 3.009 1.00 44.03 239 PRO A N 1
ATOM 1919 C CA . PRO A 1 239 ? 15.266 -9.729 3.968 1.00 44.03 239 PRO A CA 1
ATOM 1920 C C . PRO A 1 239 ? 15.517 -11.241 4.006 1.00 44.03 239 PRO A C 1
ATOM 1922 O O . PRO A 1 239 ? 14.578 -12.033 3.895 1.00 44.03 239 PRO A O 1
ATOM 1925 N N . VAL A 1 240 ? 16.796 -11.604 4.130 1.00 34.03 240 VAL A N 1
ATOM 1926 C CA . VAL A 1 240 ? 17.257 -12.950 4.512 1.00 34.03 240 VAL A CA 1
ATOM 1927 C C . VAL A 1 240 ? 16.687 -13.323 5.876 1.00 34.03 240 VAL A C 1
ATOM 1929 O O . VAL A 1 240 ? 16.676 -12.431 6.757 1.00 34.03 240 VAL A O 1
#